Protein AF-A0A0U5G851-F1 (afdb_monomer_lite)

Radius of gyration: 27.47 Å; chains: 1; bounding box: 64×29×88 Å

Structure (mmCIF, N/CA/C/O backbone):
data_AF-A0A0U5G851-F1
#
_entry.id   AF-A0A0U5G851-F1
#
loop_
_atom_site.group_PDB
_atom_site.id
_atom_site.type_symbol
_atom_site.label_atom_id
_atom_site.label_alt_id
_atom_site.label_comp_id
_atom_site.label_asym_id
_atom_site.label_entity_id
_atom_site.label_seq_id
_atom_site.pdbx_PDB_ins_code
_atom_site.Cartn_x
_atom_site.Cartn_y
_atom_site.Cartn_z
_atom_site.occupancy
_atom_site.B_iso_or_equiv
_atom_site.auth_seq_id
_atom_site.auth_comp_id
_atom_site.auth_asym_id
_atom_site.auth_atom_id
_atom_site.pdbx_PDB_model_num
ATOM 1 N N . MET A 1 1 ? 1.911 12.040 13.669 1.00 47.66 1 MET A N 1
ATOM 2 C CA . MET A 1 1 ? 0.459 11.835 13.439 1.00 47.66 1 MET A CA 1
ATOM 3 C C . MET A 1 1 ? -0.061 10.420 13.753 1.00 47.66 1 MET A C 1
ATOM 5 O O . MET A 1 1 ? -1.268 10.236 13.743 1.00 47.66 1 MET A O 1
ATOM 9 N N . ALA A 1 2 ? 0.772 9.418 14.079 1.00 55.25 2 ALA A N 1
ATOM 10 C CA . ALA A 1 2 ? 0.286 8.051 14.345 1.00 55.25 2 ALA A CA 1
ATOM 11 C C . ALA A 1 2 ? -0.335 7.845 15.747 1.00 55.25 2 ALA A C 1
ATOM 13 O O . ALA A 1 2 ? -1.277 7.075 15.894 1.00 55.25 2 ALA A O 1
ATOM 14 N N . ILE A 1 3 ? 0.143 8.560 16.772 1.00 56.59 3 ILE A N 1
ATOM 15 C CA . ILE A 1 3 ? -0.309 8.369 18.165 1.00 56.59 3 ILE A CA 1
ATOM 16 C C . ILE A 1 3 ? -1.749 8.868 18.370 1.00 56.59 3 ILE A C 1
ATOM 18 O O . ILE A 1 3 ? -2.553 8.180 18.990 1.00 56.59 3 ILE A O 1
ATOM 22 N N . LEU A 1 4 ? -2.111 10.016 17.785 1.00 56.84 4 LEU A N 1
ATOM 23 C CA . LEU A 1 4 ? -3.489 10.528 17.817 1.00 56.84 4 LEU A CA 1
ATOM 24 C C . LEU A 1 4 ? -4.464 9.593 17.087 1.00 56.84 4 LEU A C 1
ATOM 26 O O . LEU A 1 4 ? -5.579 9.388 17.558 1.00 56.84 4 LEU A O 1
ATOM 30 N N . SER A 1 5 ? -4.018 8.970 15.990 1.00 65.94 5 SER A N 1
ATOM 31 C CA . SER A 1 5 ? -4.787 7.933 15.294 1.00 65.94 5 SER A CA 1
ATOM 32 C C . SER A 1 5 ? -5.010 6.718 16.200 1.00 65.94 5 SER A C 1
ATOM 34 O O . SER A 1 5 ? -6.148 6.300 16.383 1.00 65.94 5 SER A O 1
ATOM 36 N N . LEU A 1 6 ? -3.967 6.204 16.861 1.00 66.00 6 LEU A N 1
ATOM 37 C CA . LEU A 1 6 ? -4.069 5.055 17.775 1.00 66.00 6 LEU A CA 1
ATOM 38 C C . LEU A 1 6 ? -4.993 5.316 18.979 1.00 66.00 6 LEU A C 1
ATOM 40 O O . LEU A 1 6 ? -5.798 4.456 19.335 1.00 66.00 6 LEU A O 1
ATOM 44 N N . ILE A 1 7 ? -4.926 6.509 19.579 1.00 69.25 7 ILE A N 1
ATOM 45 C CA . ILE A 1 7 ? -5.831 6.918 20.668 1.00 69.25 7 ILE A CA 1
ATOM 46 C C . ILE A 1 7 ? -7.270 7.042 20.149 1.00 69.25 7 ILE A C 1
ATOM 48 O O . ILE A 1 7 ? -8.213 6.605 20.819 1.00 69.25 7 ILE A O 1
ATOM 52 N N . GLY A 1 8 ? -7.439 7.572 18.936 1.00 67.12 8 GLY A N 1
ATOM 53 C CA . GLY A 1 8 ? -8.713 7.591 18.224 1.00 67.12 8 GLY A CA 1
ATOM 54 C C . GLY A 1 8 ? -9.280 6.183 18.073 1.00 67.12 8 GLY A C 1
ATOM 55 O O . GLY A 1 8 ? -10.380 5.926 18.542 1.00 67.12 8 GLY A O 1
ATOM 56 N N . TRP A 1 9 ? -8.503 5.240 17.538 1.00 64.56 9 TRP A N 1
ATOM 57 C CA . TRP A 1 9 ? -8.897 3.840 17.344 1.00 64.56 9 TRP A CA 1
ATOM 58 C C . TRP A 1 9 ? -9.231 3.094 18.638 1.00 64.56 9 TRP A C 1
ATOM 60 O O . TRP A 1 9 ? -10.105 2.231 18.641 1.00 64.56 9 TRP A O 1
ATOM 70 N N . TYR A 1 10 ? -8.583 3.433 19.753 1.00 76.06 10 TYR A N 1
ATOM 71 C CA . TYR A 1 10 ? -8.892 2.834 21.052 1.00 76.06 10 TYR A CA 1
ATOM 72 C C . TYR A 1 10 ? -10.194 3.370 21.669 1.00 76.06 10 TYR A C 1
ATOM 74 O O . TYR A 1 10 ? -10.936 2.643 22.339 1.00 76.06 10 TYR A O 1
ATOM 82 N N . THR A 1 11 ? -10.484 4.654 21.465 1.00 77.75 11 THR A N 1
ATOM 83 C CA . THR A 1 11 ? -11.628 5.331 22.090 1.00 77.75 11 THR A CA 1
ATOM 84 C C . THR A 1 11 ? -12.892 5.271 21.232 1.00 77.75 11 THR A C 1
ATOM 86 O O . THR A 1 11 ? -13.987 5.114 21.779 1.00 77.75 11 THR A O 1
ATOM 89 N N . LEU A 1 12 ? -12.755 5.286 19.903 1.00 76.56 12 LEU A N 1
ATOM 90 C CA . LEU A 1 12 ? -13.845 5.220 18.920 1.00 76.56 12 LEU A CA 1
ATOM 91 C C . LEU A 1 12 ? -14.838 4.079 19.177 1.00 76.56 12 LEU A C 1
ATOM 93 O O . LEU A 1 12 ? -16.035 4.359 19.249 1.00 76.56 12 LEU A O 1
ATOM 97 N N . PRO A 1 13 ? -14.405 2.822 19.401 1.00 76.12 13 PRO A N 1
ATOM 98 C CA . PRO A 1 13 ? -15.332 1.719 19.633 1.00 76.12 13 PRO A CA 1
ATOM 99 C C . PRO A 1 13 ? -16.181 1.925 20.890 1.00 76.12 13 PRO A C 1
ATOM 101 O O . PRO A 1 13 ? -17.356 1.558 20.919 1.00 76.12 13 PRO A O 1
ATOM 104 N N . LYS A 1 14 ? -15.615 2.549 21.931 1.00 75.38 14 LYS A N 1
ATOM 105 C CA . LYS A 1 14 ? -16.328 2.826 23.185 1.00 75.38 14 LYS A CA 1
ATOM 106 C C . LYS A 1 14 ? -17.378 3.921 22.994 1.00 75.38 14 LYS A C 1
ATOM 108 O O . LYS A 1 14 ? -18.505 3.750 23.456 1.00 75.38 14 LYS A O 1
ATOM 113 N N . TYR A 1 15 ? -17.041 4.996 22.282 1.00 82.31 15 TYR A N 1
ATOM 114 C CA . TYR A 1 15 ? -17.988 6.070 21.961 1.00 82.31 15 TYR A CA 1
ATOM 115 C C . 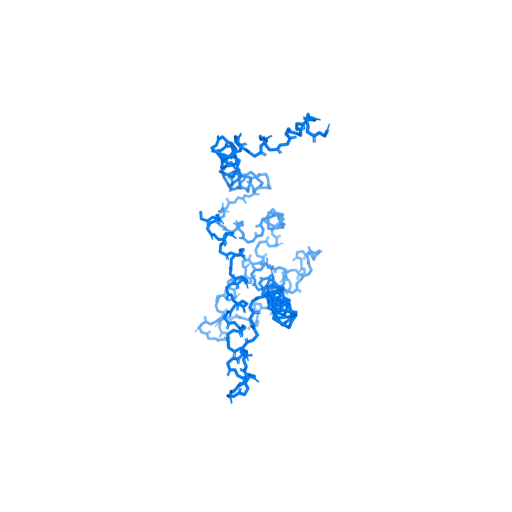TYR A 1 15 ? -19.097 5.599 21.016 1.00 82.31 15 TYR A C 1
ATOM 117 O O . TYR A 1 15 ? -20.271 5.826 21.303 1.00 82.31 15 TYR A O 1
ATOM 125 N N . ALA A 1 16 ? -18.745 4.871 19.952 1.00 79.81 16 ALA A N 1
ATOM 126 C CA . ALA A 1 16 ? -19.705 4.294 19.014 1.00 79.81 16 ALA A CA 1
ATOM 127 C C . ALA A 1 16 ? -20.683 3.349 19.723 1.00 79.81 16 ALA A C 1
ATOM 129 O O . ALA A 1 16 ? -21.892 3.447 19.530 1.00 79.81 16 ALA A O 1
ATOM 130 N N . THR A 1 17 ? -20.180 2.494 20.620 1.00 81.56 17 THR A N 1
ATOM 131 C CA . THR A 1 17 ? -21.033 1.606 21.421 1.00 81.56 17 THR A CA 1
ATOM 132 C C . THR A 1 17 ? -22.006 2.400 22.283 1.00 81.56 17 THR A C 1
ATOM 134 O O . THR A 1 17 ? -23.181 2.063 22.308 1.00 81.56 17 THR A O 1
ATOM 137 N N . ASN A 1 18 ? -21.558 3.463 22.957 1.00 80.69 18 ASN A N 1
ATOM 138 C CA . ASN A 1 18 ? -22.431 4.280 23.804 1.00 80.69 18 ASN A CA 1
ATOM 139 C C . ASN A 1 18 ? -23.513 5.016 22.993 1.00 80.69 18 ASN A C 1
ATOM 141 O O . ASN A 1 18 ? -24.657 5.086 23.439 1.00 80.69 18 ASN A O 1
ATOM 145 N N . LEU A 1 19 ? -23.178 5.513 21.798 1.00 83.56 19 LEU A N 1
ATOM 146 C CA . LEU A 1 19 ? -24.133 6.155 20.889 1.00 83.56 19 LEU A CA 1
ATOM 147 C C . LEU A 1 19 ? -25.186 5.152 20.403 1.00 83.56 19 LEU A C 1
ATOM 149 O O . LEU A 1 19 ? -26.384 5.411 20.504 1.00 83.56 19 LEU A O 1
ATOM 153 N N . VAL A 1 20 ? -24.753 3.974 19.948 1.00 82.12 20 VAL A N 1
ATOM 154 C CA . VAL A 1 20 ? -25.664 2.909 19.504 1.00 82.12 20 VAL A CA 1
ATOM 155 C C . VAL A 1 20 ? -26.537 2.418 20.658 1.00 82.12 20 VAL A C 1
ATOM 157 O O . VAL A 1 20 ? -27.726 2.204 20.462 1.00 82.12 20 VAL A O 1
ATOM 160 N N . LEU A 1 21 ? -25.992 2.300 21.871 1.00 81.94 21 LEU A N 1
ATOM 161 C CA . LEU A 1 21 ? -26.750 1.925 23.066 1.00 81.94 21 LEU A CA 1
ATOM 162 C C . LEU A 1 21 ? -27.832 2.965 23.404 1.00 81.94 21 LEU A C 1
ATOM 164 O O . LEU A 1 21 ? -28.954 2.599 23.748 1.00 81.94 21 LEU A O 1
ATOM 168 N N . TYR A 1 22 ? -27.503 4.257 23.282 1.00 82.25 22 TYR A N 1
ATOM 169 C CA . TYR A 1 22 ? -28.441 5.361 23.491 1.00 82.25 22 TYR A CA 1
ATOM 170 C C . TYR A 1 22 ? -29.610 5.300 22.499 1.00 82.25 22 TYR A C 1
ATOM 172 O O . TYR A 1 22 ? -30.768 5.367 22.913 1.00 82.25 22 TYR A O 1
ATOM 180 N N . VAL A 1 23 ? -29.317 5.097 21.210 1.00 82.50 23 VAL A N 1
ATOM 181 C CA . VAL A 1 23 ? -30.336 4.951 20.157 1.00 82.50 23 VAL A CA 1
ATOM 182 C C . VAL A 1 23 ? -31.148 3.667 20.345 1.00 82.50 23 VAL A C 1
ATOM 184 O O . VAL A 1 23 ? -32.374 3.698 20.286 1.00 82.50 23 VAL A O 1
ATOM 187 N N . TYR A 1 24 ? -30.485 2.548 20.641 1.00 83.31 24 TYR A N 1
ATOM 188 C CA . TYR A 1 24 ? -31.123 1.254 20.866 1.00 83.31 24 TYR A CA 1
ATOM 189 C C . TYR A 1 24 ? -32.146 1.325 22.001 1.00 83.31 24 TYR A C 1
ATOM 191 O O . TYR A 1 24 ? -33.291 0.921 21.812 1.00 83.31 24 TYR A O 1
ATOM 199 N N . TYR A 1 25 ? -31.787 1.896 23.153 1.00 80.88 25 TYR A N 1
ATOM 200 C CA . TYR A 1 25 ? -32.723 2.065 24.267 1.00 80.88 25 TYR A CA 1
ATOM 201 C C . TYR A 1 25 ? -33.778 3.144 24.024 1.00 80.88 25 TYR A C 1
ATOM 203 O O . TYR A 1 25 ? -34.873 3.031 24.564 1.00 80.88 25 TYR A O 1
ATOM 211 N N . GLY A 1 26 ? -33.482 4.161 23.212 1.00 79.31 26 GLY A N 1
ATOM 212 C CA . GLY A 1 26 ? -34.481 5.136 22.773 1.00 79.31 26 GLY A CA 1
ATOM 213 C C . GLY A 1 26 ? -35.577 4.521 21.898 1.00 79.31 26 GLY A C 1
ATOM 214 O O . GLY A 1 26 ? -36.716 4.968 21.960 1.00 79.31 26 GLY A O 1
ATOM 215 N N . LEU A 1 27 ? -35.248 3.484 21.121 1.00 79.81 27 LEU A N 1
ATOM 216 C CA . LEU A 1 27 ? -36.184 2.813 20.212 1.00 79.81 27 LEU A CA 1
ATOM 217 C C . LEU A 1 27 ? -36.867 1.579 20.821 1.00 79.81 27 LEU A C 1
ATOM 219 O O . LEU A 1 27 ? -38.003 1.276 20.470 1.00 79.81 27 LEU A O 1
ATOM 223 N N . THR A 1 28 ? -36.187 0.837 21.699 1.00 76.88 28 THR A N 1
ATOM 224 C CA . THR A 1 28 ? -36.690 -0.455 22.210 1.00 76.88 28 THR A CA 1
ATOM 225 C C . THR A 1 28 ? -37.442 -0.363 23.532 1.00 76.88 28 THR A C 1
ATOM 227 O O . THR A 1 28 ? -38.258 -1.239 23.820 1.00 76.88 28 THR A O 1
ATOM 230 N N . ILE A 1 29 ? -37.191 0.663 24.350 1.00 72.38 29 ILE A N 1
ATOM 231 C CA . ILE A 1 29 ? -37.850 0.813 25.651 1.00 72.38 29 ILE A CA 1
ATOM 232 C C . ILE A 1 29 ? -39.157 1.587 25.453 1.00 72.38 29 ILE A C 1
ATOM 234 O O . ILE A 1 29 ? -39.155 2.716 24.965 1.00 72.38 29 ILE A O 1
ATOM 238 N N . ARG A 1 30 ? -40.284 0.972 25.831 1.00 67.50 30 ARG A N 1
ATOM 239 C CA . ARG A 1 30 ? -41.602 1.623 25.823 1.00 67.50 30 ARG A CA 1
ATOM 240 C C . ARG A 1 30 ? -41.622 2.769 26.837 1.00 67.50 30 ARG A C 1
ATOM 242 O O . ARG A 1 30 ? -41.027 2.661 27.908 1.00 67.50 30 ARG A O 1
ATOM 249 N N . ALA A 1 31 ? -42.316 3.858 26.504 1.00 60.62 31 ALA A N 1
ATOM 250 C CA . ALA A 1 31 ? -42.460 5.021 27.377 1.00 60.62 31 ALA A CA 1
ATOM 251 C C . ALA A 1 31 ? -43.043 4.604 28.744 1.00 60.62 31 ALA A C 1
ATOM 253 O O . ALA A 1 31 ? -44.227 4.293 28.837 1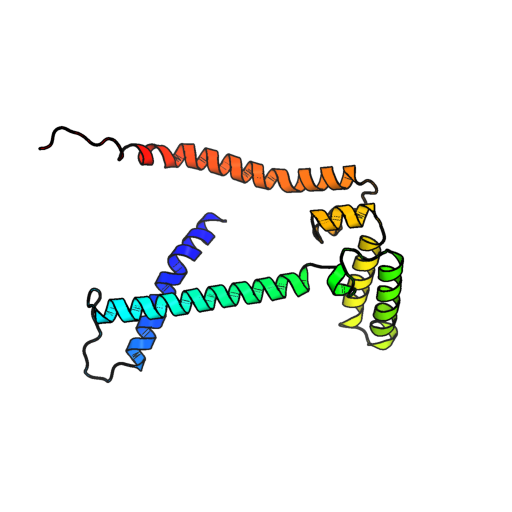.00 60.62 31 ALA A O 1
ATOM 254 N N . GLY A 1 32 ? -42.198 4.556 29.781 1.00 62.38 32 GLY A N 1
ATOM 255 C CA . GLY A 1 32 ? -42.581 4.197 31.154 1.00 62.38 32 GLY A CA 1
ATOM 256 C C . GLY A 1 32 ? -41.603 3.264 31.879 1.00 62.38 32 GLY A C 1
ATOM 257 O O . GLY A 1 32 ? -41.487 3.353 33.098 1.00 62.38 32 GLY A O 1
ATOM 258 N N . ASP A 1 33 ? -40.849 2.426 31.161 1.00 70.88 33 ASP A N 1
ATOM 259 C CA . ASP A 1 33 ? -39.880 1.518 31.791 1.00 70.88 33 ASP A CA 1
ATOM 260 C C . ASP A 1 33 ? -38.551 2.237 32.115 1.00 70.88 33 ASP A C 1
ATOM 262 O O . ASP A 1 33 ? -38.031 2.992 31.281 1.00 70.88 33 ASP A O 1
ATOM 266 N N . PRO A 1 34 ? -37.940 2.011 33.298 1.00 74.06 34 PRO A N 1
ATOM 267 C CA . PRO A 1 34 ? -36.677 2.646 33.651 1.00 74.06 34 PRO A CA 1
ATOM 268 C C . PRO A 1 34 ? -35.545 2.138 32.751 1.00 74.06 34 PRO A C 1
ATOM 270 O O . PRO A 1 34 ? -35.338 0.931 32.587 1.00 74.06 34 PRO A O 1
ATOM 273 N N . LYS A 1 35 ? -34.763 3.069 32.189 1.00 73.56 35 LYS A N 1
ATOM 274 C CA . LYS A 1 35 ? -33.570 2.727 31.403 1.00 73.56 35 LYS A CA 1
ATOM 275 C C . LYS A 1 35 ? -32.601 1.913 32.276 1.00 73.56 35 LYS A C 1
ATOM 277 O O . LYS A 1 35 ? -32.354 2.302 33.421 1.00 73.56 35 LYS A O 1
ATOM 282 N N . PRO A 1 36 ? -32.034 0.804 31.769 1.00 76.75 36 PRO A N 1
ATOM 283 C CA . PRO A 1 36 ? -31.119 -0.017 32.550 1.00 76.75 36 PRO A CA 1
ATOM 284 C C . PRO A 1 36 ? -29.881 0.804 32.923 1.00 76.75 36 PRO A C 1
ATOM 286 O O . PRO A 1 36 ? -29.186 1.335 32.055 1.00 76.75 36 PRO A O 1
ATOM 289 N N . GLN A 1 37 ? -29.625 0.925 34.227 1.00 77.00 37 GLN A N 1
ATOM 290 C CA . GLN A 1 37 ? -28.535 1.748 34.742 1.00 77.00 37 GLN A CA 1
ATOM 291 C C . GLN A 1 37 ? -27.169 1.067 34.535 1.00 77.00 37 GLN A C 1
ATOM 293 O O . GLN A 1 37 ? -27.090 -0.174 34.553 1.00 77.00 37 GLN A O 1
ATOM 298 N N . PRO A 1 38 ? -26.089 1.854 34.365 1.00 76.00 38 PRO A N 1
ATOM 299 C CA . PRO A 1 38 ? -24.726 1.336 34.323 1.00 76.00 38 PRO A CA 1
ATOM 300 C C . PRO A 1 38 ? -24.435 0.459 35.548 1.00 76.00 38 PRO A C 1
ATOM 302 O O . PRO A 1 38 ? -24.694 0.861 36.675 1.00 76.00 38 PRO A O 1
ATOM 305 N N . GLY A 1 39 ? -23.923 -0.755 35.326 1.00 75.12 39 GLY A N 1
ATOM 306 C CA . GLY A 1 39 ? -23.628 -1.722 36.393 1.00 75.12 39 GLY A CA 1
ATOM 307 C C . GLY A 1 39 ? -24.692 -2.805 36.598 1.00 75.12 39 GLY A C 1
ATOM 308 O O . GLY A 1 39 ? -24.390 -3.842 37.184 1.00 75.12 39 GLY A O 1
ATOM 309 N N . THR A 1 40 ? -25.901 -2.648 36.048 1.00 84.81 40 THR A N 1
ATOM 310 C CA . THR A 1 40 ? -26.907 -3.723 36.078 1.00 84.81 40 THR A CA 1
ATOM 311 C C . THR A 1 40 ? -26.514 -4.898 35.158 1.00 84.81 40 THR A C 1
ATOM 313 O O . THR A 1 40 ? -25.929 -4.683 34.088 1.00 84.81 40 THR A O 1
ATOM 316 N N . PRO A 1 41 ? -26.873 -6.158 35.493 1.00 83.88 41 PRO A N 1
ATOM 317 C CA . PRO A 1 41 ? -26.555 -7.323 34.656 1.00 83.88 41 PRO A CA 1
ATOM 318 C C . PRO A 1 41 ? -27.114 -7.222 33.227 1.00 83.88 41 PRO A C 1
ATOM 320 O O . PRO A 1 41 ? -26.496 -7.708 32.277 1.00 83.88 41 PRO A O 1
ATOM 323 N N . ARG A 1 42 ? -28.272 -6.560 33.071 1.00 80.44 42 ARG A N 1
ATOM 324 C CA . ARG A 1 42 ? -28.930 -6.308 31.780 1.00 80.44 42 ARG A CA 1
ATOM 325 C C . ARG A 1 42 ? -28.124 -5.329 30.921 1.00 80.44 42 ARG A C 1
ATOM 327 O O . ARG A 1 42 ? -27.770 -5.678 29.798 1.00 80.44 42 ARG A O 1
ATOM 334 N N . TYR A 1 43 ? -27.725 -4.184 31.484 1.00 83.50 43 TYR A N 1
ATOM 335 C CA . TYR A 1 43 ? -26.885 -3.194 30.799 1.00 83.50 43 TYR A CA 1
ATOM 336 C C . TYR A 1 43 ? -25.563 -3.797 30.303 1.00 83.50 43 TYR A C 1
ATOM 338 O O . TYR A 1 43 ? -25.163 -3.581 29.158 1.00 83.50 43 TYR A O 1
ATOM 346 N N . ASN A 1 44 ? -24.900 -4.604 31.138 1.00 82.88 44 ASN A N 1
ATOM 347 C CA . ASN A 1 44 ? -23.618 -5.222 30.790 1.00 82.88 44 ASN A CA 1
ATOM 348 C C . ASN A 1 44 ? -23.745 -6.233 29.638 1.00 82.88 44 ASN A C 1
ATOM 350 O O . ASN A 1 44 ? -22.863 -6.305 28.779 1.00 82.88 44 ASN A O 1
ATOM 354 N N . ARG A 1 45 ? -24.848 -6.993 29.591 1.00 84.69 45 ARG A N 1
ATOM 355 C CA . ARG A 1 45 ? -25.126 -7.957 28.517 1.00 84.69 45 ARG A CA 1
ATOM 356 C C . ARG A 1 45 ? -25.389 -7.255 27.187 1.00 84.69 45 ARG A C 1
ATOM 358 O O . ARG A 1 45 ? -24.796 -7.641 26.179 1.00 84.69 45 ARG A O 1
ATOM 365 N N . ASP A 1 46 ? -26.223 -6.222 27.200 1.00 85.50 46 ASP A N 1
ATOM 366 C CA . ASP A 1 46 ? -26.595 -5.464 26.003 1.00 85.50 46 ASP A CA 1
ATOM 367 C C . ASP A 1 46 ? -25.388 -4.701 25.447 1.00 85.50 46 ASP A C 1
ATOM 369 O O . ASP A 1 46 ? -25.073 -4.805 24.260 1.00 85.50 46 ASP A O 1
ATOM 373 N N . ARG A 1 47 ? -24.605 -4.058 26.324 1.00 83.38 47 ARG A N 1
ATOM 374 C CA . ARG A 1 47 ? -23.351 -3.396 25.946 1.00 83.38 47 ARG A CA 1
ATOM 375 C C . ARG A 1 47 ? -22.337 -4.367 25.345 1.00 83.38 47 ARG A C 1
ATOM 377 O O . ARG A 1 47 ? -21.710 -4.028 24.348 1.00 83.38 47 ARG A O 1
ATOM 384 N N . ARG A 1 48 ? -22.175 -5.573 25.908 1.00 85.00 48 ARG A N 1
ATOM 385 C CA . ARG A 1 48 ? -21.251 -6.586 25.364 1.00 85.00 48 ARG A CA 1
ATOM 386 C C . ARG A 1 48 ? -21.693 -7.068 23.983 1.00 85.00 48 ARG A C 1
ATOM 388 O O . ARG A 1 48 ? -20.852 -7.180 23.101 1.00 85.00 48 ARG A O 1
ATOM 395 N N . ARG A 1 49 ? -22.988 -7.330 23.785 1.00 87.75 49 ARG A N 1
ATOM 396 C CA . ARG A 1 49 ? -23.534 -7.763 22.486 1.00 87.75 49 ARG A CA 1
ATOM 397 C C . ARG A 1 49 ? -23.349 -6.695 21.414 1.00 87.75 49 ARG A C 1
ATOM 399 O O . ARG A 1 49 ? -22.845 -7.009 20.342 1.00 87.75 49 ARG A O 1
ATOM 406 N N . ILE A 1 50 ? -23.692 -5.446 21.727 1.00 87.00 50 ILE A N 1
ATOM 407 C CA . ILE A 1 50 ? -23.556 -4.315 20.800 1.00 87.00 50 ILE A CA 1
ATOM 408 C C . ILE A 1 50 ? -22.081 -4.051 20.488 1.00 87.00 50 ILE A C 1
ATOM 410 O O . ILE A 1 50 ? -21.724 -3.915 19.323 1.00 87.00 50 ILE A O 1
ATOM 414 N N . PHE A 1 51 ? -21.210 -4.057 21.500 1.00 84.19 51 PHE A N 1
ATOM 415 C CA . PHE A 1 51 ? -19.771 -3.894 21.298 1.00 84.19 51 PHE A CA 1
ATOM 416 C C . PHE A 1 51 ? -19.200 -4.975 20.372 1.00 84.19 51 PHE A C 1
ATOM 418 O O . PHE A 1 51 ? -18.506 -4.653 19.412 1.00 84.19 51 PHE A O 1
ATOM 425 N N . VAL A 1 52 ? -19.523 -6.249 20.628 1.00 88.06 52 VAL A N 1
ATOM 426 C CA . VAL A 1 52 ? -19.083 -7.363 19.775 1.00 88.06 52 VAL A CA 1
ATOM 427 C C . VAL A 1 52 ? -19.621 -7.193 18.356 1.00 88.06 52 VAL A C 1
ATOM 429 O O . VAL A 1 52 ? -18.841 -7.281 17.420 1.00 88.06 52 VAL A O 1
ATOM 432 N N . ALA A 1 53 ? -20.904 -6.870 18.179 1.00 89.75 53 ALA A N 1
ATOM 433 C CA . ALA A 1 53 ? -21.488 -6.673 16.854 1.00 89.75 53 ALA A CA 1
ATOM 434 C C . ALA A 1 53 ? -20.803 -5.541 16.066 1.00 89.75 53 ALA A C 1
ATOM 436 O O . ALA A 1 53 ? -20.493 -5.720 14.887 1.00 89.75 53 ALA A O 1
ATOM 437 N N . ILE A 1 54 ? -20.517 -4.405 16.714 1.00 87.94 54 ILE A N 1
ATOM 438 C CA . ILE A 1 54 ? -19.809 -3.272 16.099 1.00 87.94 54 ILE A CA 1
ATOM 439 C C . ILE A 1 54 ? -18.396 -3.685 15.696 1.00 87.94 54 ILE A C 1
ATOM 441 O O . ILE A 1 54 ? -18.008 -3.475 14.551 1.00 87.94 54 ILE A O 1
ATOM 445 N N . VAL A 1 55 ? -17.635 -4.294 16.610 1.00 86.88 55 VAL A N 1
ATOM 446 C CA . VAL A 1 55 ? -16.254 -4.711 16.337 1.00 86.88 55 VAL A CA 1
ATOM 447 C C . VAL A 1 55 ? -16.214 -5.759 15.231 1.00 86.88 55 VAL A C 1
ATOM 449 O O . VAL A 1 55 ? -15.420 -5.629 14.307 1.00 86.88 55 VAL A O 1
ATOM 452 N N . THR A 1 56 ? -17.089 -6.763 15.269 1.00 91.38 56 THR A N 1
ATOM 453 C CA . THR A 1 56 ? -17.170 -7.786 14.222 1.00 91.38 56 THR A CA 1
ATOM 454 C C . THR A 1 56 ? -17.517 -7.168 12.871 1.00 91.38 56 THR A C 1
ATOM 456 O O . THR A 1 56 ? -16.836 -7.452 11.892 1.00 91.38 56 THR A O 1
ATOM 459 N N . THR A 1 57 ? -18.511 -6.279 12.810 1.00 91.19 57 THR A N 1
ATOM 460 C CA . THR A 1 57 ? -18.883 -5.583 11.565 1.00 91.19 57 THR A CA 1
ATOM 461 C C . THR A 1 57 ? -17.738 -4.719 11.046 1.00 91.19 57 THR A C 1
ATOM 463 O O . THR A 1 57 ? -17.439 -4.741 9.859 1.00 91.19 57 THR A O 1
ATOM 466 N N . TYR A 1 58 ? -17.050 -4.001 11.932 1.00 87.19 58 TYR A N 1
ATOM 467 C CA . TYR A 1 58 ? -15.902 -3.169 11.589 1.00 87.19 58 TYR A CA 1
ATOM 468 C C . TYR A 1 58 ? -14.719 -3.991 11.052 1.00 87.19 58 TYR A C 1
ATOM 470 O O . TYR A 1 58 ? -14.093 -3.606 10.063 1.00 87.19 58 TYR A O 1
ATOM 478 N N . LEU A 1 59 ? -14.423 -5.138 11.669 1.00 90.06 59 LEU A N 1
ATOM 479 C CA . LEU A 1 59 ? -13.382 -6.052 11.198 1.00 90.06 59 LEU A CA 1
ATOM 480 C C . LEU A 1 59 ? -13.750 -6.674 9.850 1.00 90.06 59 LEU A C 1
ATOM 482 O O . LEU A 1 59 ? -12.891 -6.768 8.981 1.00 90.06 59 LEU A O 1
ATOM 486 N N . LEU A 1 60 ? -15.016 -7.050 9.654 1.00 92.19 60 LEU A N 1
ATOM 487 C CA . LEU A 1 60 ? -15.508 -7.532 8.362 1.00 92.19 60 LEU A CA 1
ATOM 488 C C . LEU A 1 60 ? -15.421 -6.449 7.286 1.00 92.19 60 LEU A C 1
ATOM 490 O O . LEU A 1 60 ? -14.985 -6.736 6.175 1.00 92.19 60 LEU A O 1
ATOM 494 N N . TYR A 1 61 ? -15.779 -5.209 7.620 1.00 87.69 61 TYR A N 1
ATOM 495 C CA . TYR A 1 61 ? -15.630 -4.068 6.725 1.00 87.69 61 TYR A CA 1
ATOM 496 C C . TYR A 1 61 ? -14.161 -3.850 6.346 1.00 87.69 61 TYR A C 1
ATOM 498 O O . TYR A 1 61 ? -13.864 -3.770 5.162 1.00 87.69 61 TYR A O 1
ATOM 506 N N . ASN A 1 62 ? -13.234 -3.858 7.311 1.00 85.12 62 ASN A N 1
ATOM 507 C CA . ASN A 1 62 ? -11.799 -3.741 7.017 1.00 85.12 62 ASN A CA 1
ATOM 508 C C . ASN A 1 62 ? -11.292 -4.894 6.164 1.00 85.12 62 ASN A C 1
ATOM 510 O O . ASN A 1 62 ? -10.508 -4.681 5.248 1.00 85.12 62 ASN A O 1
ATOM 514 N N . LEU A 1 63 ? -11.724 -6.119 6.459 1.00 85.50 63 LEU A N 1
ATOM 515 C CA . LEU A 1 63 ? -11.341 -7.286 5.678 1.00 85.50 63 LEU A CA 1
ATOM 516 C C . LEU A 1 63 ? -11.806 -7.141 4.227 1.00 85.50 63 LEU A C 1
ATOM 518 O O . LEU A 1 63 ? -11.032 -7.390 3.308 1.00 85.50 63 LEU A O 1
ATOM 522 N N . PHE A 1 64 ? -13.048 -6.704 4.027 1.00 88.94 64 PHE A N 1
ATOM 523 C CA . PHE A 1 64 ? -13.606 -6.473 2.702 1.00 88.94 64 PHE A CA 1
ATOM 524 C C . PHE A 1 64 ? -12.921 -5.306 1.980 1.00 88.94 64 PHE A C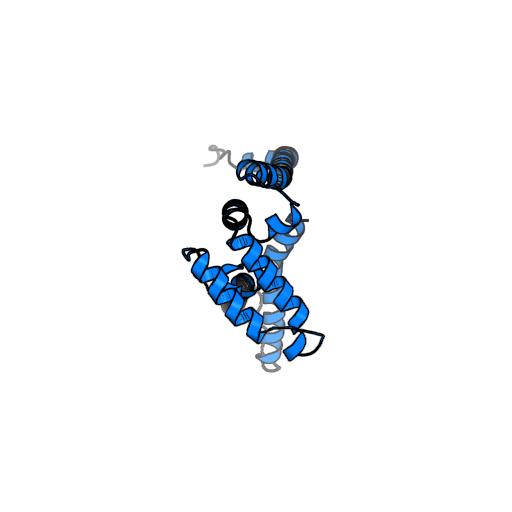 1
ATOM 526 O O . PHE A 1 64 ? -12.559 -5.438 0.815 1.00 88.94 64 PHE A O 1
ATOM 533 N N . GLU A 1 65 ? -12.692 -4.190 2.670 1.00 79.75 65 GLU A N 1
ATOM 534 C CA . GLU A 1 65 ? -12.008 -3.008 2.141 1.00 79.75 65 GLU A CA 1
ATOM 535 C C . GLU A 1 65 ? -10.575 -3.340 1.719 1.00 79.75 65 GLU A C 1
ATOM 537 O O . GLU A 1 65 ? -10.173 -3.033 0.600 1.00 79.75 65 GLU A O 1
ATOM 542 N N . VAL A 1 66 ? -9.816 -4.028 2.575 1.00 76.81 66 VAL A N 1
ATOM 543 C CA . VAL A 1 66 ? -8.450 -4.465 2.269 1.00 76.81 66 VAL A CA 1
ATOM 544 C C . VAL A 1 66 ? -8.451 -5.461 1.117 1.00 76.81 66 VAL A C 1
ATOM 546 O O . VAL A 1 66 ? -7.617 -5.342 0.225 1.00 76.81 66 VAL A O 1
ATOM 549 N N . TYR A 1 67 ? -9.392 -6.407 1.087 1.00 79.31 67 TYR A N 1
ATOM 550 C CA . TYR A 1 67 ? -9.517 -7.349 -0.022 1.00 79.31 67 TYR A CA 1
ATOM 551 C C . TYR A 1 67 ? -9.760 -6.627 -1.353 1.00 79.31 67 TYR A C 1
ATOM 553 O O . TYR A 1 67 ? -9.044 -6.873 -2.320 1.00 79.31 67 TYR A O 1
ATOM 561 N N . GLN A 1 68 ? -10.711 -5.690 -1.390 1.00 71.75 68 GLN A N 1
ATOM 562 C CA . GLN A 1 68 ? -10.986 -4.887 -2.582 1.00 71.75 68 GLN A CA 1
ATOM 563 C C . GLN A 1 68 ? -9.776 -4.040 -2.977 1.00 71.75 68 GLN A C 1
ATOM 565 O O . GLN A 1 68 ? -9.376 -4.058 -4.134 1.00 71.75 68 GLN A O 1
ATOM 570 N N . LYS A 1 69 ? -9.133 -3.369 -2.016 1.00 67.31 69 LYS A N 1
ATOM 571 C CA . LYS A 1 69 ? -7.947 -2.538 -2.249 1.00 67.31 69 LYS A CA 1
ATOM 572 C C . LYS A 1 69 ? -6.762 -3.330 -2.803 1.00 67.31 69 LYS A C 1
ATOM 574 O O . LYS A 1 69 ? -6.076 -2.863 -3.706 1.00 67.31 69 LYS A O 1
ATOM 579 N N . ILE A 1 70 ? -6.523 -4.537 -2.288 1.00 65.75 70 ILE A N 1
ATOM 580 C CA . ILE A 1 70 ? -5.487 -5.437 -2.810 1.00 65.75 70 ILE A CA 1
ATOM 581 C C . ILE A 1 70 ? -5.794 -5.818 -4.265 1.00 65.75 70 ILE A C 1
ATOM 583 O O . ILE A 1 70 ? -4.866 -5.902 -5.069 1.00 65.75 70 ILE A O 1
ATOM 587 N N . GLN A 1 71 ? -7.069 -6.010 -4.617 1.00 61.44 71 GLN A N 1
ATOM 588 C CA . GLN A 1 71 ? -7.464 -6.324 -5.991 1.00 61.44 71 GLN A CA 1
ATOM 589 C C . GLN A 1 71 ? -7.393 -5.128 -6.947 1.00 61.44 71 GLN A C 1
ATOM 591 O O . GLN A 1 71 ? -7.044 -5.299 -8.113 1.00 61.44 71 GLN A O 1
ATOM 596 N N . THR A 1 72 ? -7.710 -3.920 -6.481 1.00 55.94 72 THR A N 1
ATOM 597 C CA . THR A 1 72 ? -7.815 -2.733 -7.342 1.00 55.94 72 THR A CA 1
ATOM 598 C C . THR A 1 72 ? -6.521 -1.932 -7.459 1.00 55.94 72 THR A C 1
ATOM 600 O O . THR A 1 72 ? -6.220 -1.436 -8.541 1.00 55.94 72 THR A O 1
ATOM 603 N N . GLU A 1 73 ? -5.734 -1.802 -6.389 1.00 54.06 73 GLU A N 1
ATOM 604 C CA . GLU A 1 73 ? -4.529 -0.955 -6.371 1.00 54.06 73 GLU A CA 1
ATOM 605 C C . GLU A 1 73 ? -3.220 -1.745 -6.550 1.00 54.06 73 GLU A C 1
ATOM 607 O O . GLU A 1 73 ? -2.171 -1.162 -6.840 1.00 54.06 73 GLU A O 1
ATOM 612 N N . GLY A 1 74 ? -3.248 -3.063 -6.342 1.00 56.28 74 GLY A N 1
ATOM 613 C CA . GLY A 1 74 ? -2.043 -3.807 -5.982 1.00 56.28 74 GLY A CA 1
ATOM 614 C C . GLY A 1 74 ? -1.246 -4.426 -7.122 1.00 56.28 74 GLY A C 1
ATOM 615 O O . GLY A 1 74 ? -0.024 -4.497 -7.007 1.00 56.28 74 GLY A O 1
ATOM 616 N N . ASP A 1 75 ? -1.889 -4.891 -8.195 1.00 77.94 75 ASP A N 1
ATOM 617 C CA . ASP A 1 75 ? -1.294 -5.995 -8.953 1.00 77.94 75 ASP A CA 1
ATOM 618 C C . ASP A 1 75 ? -1.401 -5.836 -10.475 1.00 77.94 75 ASP A C 1
ATOM 620 O O . ASP A 1 75 ? -2.415 -6.139 -11.105 1.00 77.94 75 ASP A O 1
ATOM 624 N N . PHE A 1 76 ? -0.292 -5.453 -11.107 1.00 89.31 76 PHE A N 1
ATOM 625 C CA . PHE A 1 76 ? -0.097 -5.515 -12.555 1.00 89.31 76 PHE A CA 1
ATOM 626 C C . PHE A 1 76 ? -0.372 -6.917 -13.111 1.00 89.31 76 PHE A C 1
ATOM 628 O O . PHE A 1 76 ? -0.816 -7.059 -14.252 1.00 89.31 76 PHE A O 1
ATOM 635 N N . TYR A 1 77 ? -0.161 -7.953 -12.294 1.00 88.44 77 TYR A N 1
ATOM 636 C CA . TYR A 1 77 ? -0.519 -9.326 -12.627 1.00 88.44 77 TYR A CA 1
ATOM 637 C C . TYR A 1 77 ? -2.038 -9.508 -12.753 1.00 88.44 77 TYR A C 1
ATOM 639 O O . TYR A 1 77 ? -2.501 -10.080 -13.739 1.00 88.44 77 TYR A O 1
ATOM 647 N N . GLN A 1 78 ? -2.824 -8.961 -11.822 1.00 87.19 78 GLN A N 1
ATOM 648 C CA . GLN A 1 78 ? -4.289 -9.008 -11.884 1.00 87.19 78 GLN A CA 1
ATOM 649 C C . GLN A 1 78 ? -4.831 -8.128 -13.012 1.00 87.19 78 GLN A C 1
ATOM 651 O O . GLN A 1 78 ? -5.702 -8.573 -13.756 1.00 87.19 78 GLN A O 1
ATOM 656 N N . ALA A 1 79 ? -4.248 -6.943 -13.216 1.00 86.62 79 ALA A N 1
ATOM 657 C CA . ALA A 1 79 ? -4.613 -6.041 -14.307 1.00 86.62 79 ALA A CA 1
ATOM 658 C C . ALA A 1 79 ? -4.473 -6.694 -15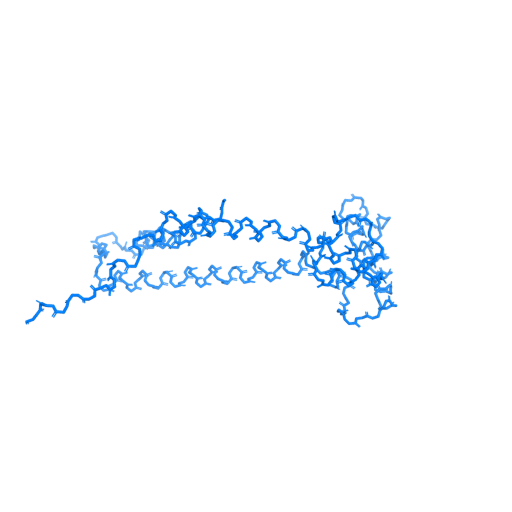.691 1.00 86.62 79 ALA A C 1
ATOM 660 O O . ALA A 1 79 ? -5.317 -6.510 -16.564 1.00 86.62 79 ALA A O 1
ATOM 661 N N . LEU A 1 80 ? -3.419 -7.492 -15.889 1.00 88.44 80 LEU A N 1
ATOM 662 C CA . LEU A 1 80 ? -3.200 -8.253 -17.121 1.00 88.44 80 LEU A CA 1
ATOM 663 C C . LEU A 1 80 ? -3.875 -9.638 -17.117 1.00 88.44 80 LEU A C 1
ATOM 665 O O . LEU A 1 80 ? -3.851 -10.330 -18.140 1.00 88.44 80 LEU A O 1
ATOM 669 N N . GLY A 1 81 ? -4.462 -10.062 -15.994 1.00 86.88 81 GLY A N 1
ATOM 670 C CA . GLY A 1 81 ? -5.068 -11.385 -15.824 1.00 86.88 81 GLY A CA 1
ATOM 671 C C . GLY A 1 81 ? -4.062 -12.532 -15.976 1.00 86.88 81 GLY A C 1
ATOM 672 O O . GLY A 1 81 ? -4.358 -13.543 -16.619 1.00 86.88 81 GLY A O 1
ATOM 673 N N . VAL A 1 82 ? -2.848 -12.356 -15.452 1.00 88.25 82 VAL A N 1
ATOM 674 C CA . VAL A 1 82 ? -1.734 -13.312 -15.538 1.00 88.25 82 VAL A CA 1
ATOM 675 C C . VAL A 1 82 ? -1.279 -13.757 -14.154 1.00 88.25 82 VAL A C 1
ATOM 677 O O . VAL A 1 82 ? -1.354 -13.013 -13.185 1.00 88.25 82 VAL A O 1
ATOM 680 N N . SER A 1 83 ? -0.757 -14.980 -14.065 1.00 84.31 83 SER A N 1
ATOM 681 C CA . SER A 1 83 ? -0.126 -15.468 -12.836 1.00 84.31 83 SER A CA 1
ATOM 682 C C . SER A 1 83 ? 1.225 -14.771 -12.597 1.00 84.31 83 SER A C 1
ATOM 684 O O . SER A 1 83 ? 1.940 -14.521 -13.576 1.00 84.31 83 SER A O 1
ATOM 686 N N . PRO A 1 84 ? 1.649 -14.556 -11.336 1.00 82.50 84 PRO A N 1
ATOM 687 C CA . PRO A 1 84 ? 2.998 -14.098 -10.992 1.00 82.50 84 PRO A CA 1
ATOM 688 C C . PRO A 1 84 ? 4.129 -14.976 -11.541 1.00 82.50 84 PRO A C 1
ATOM 690 O O . PRO A 1 84 ? 5.256 -14.505 -11.676 1.00 82.50 84 PRO A O 1
ATOM 693 N N . LEU A 1 85 ? 3.832 -16.232 -11.895 1.00 82.75 85 LEU A N 1
ATOM 694 C CA . LEU A 1 85 ? 4.770 -17.194 -12.487 1.00 82.75 85 LEU A CA 1
ATOM 695 C C . LEU A 1 85 ? 4.745 -17.211 -14.023 1.00 82.75 85 LEU A C 1
ATOM 697 O O . LEU A 1 85 ? 5.417 -18.027 -14.640 1.00 82.75 85 LEU A O 1
ATOM 701 N N . SER A 1 86 ? 3.959 -16.339 -14.657 1.00 84.94 86 SER A N 1
ATOM 702 C CA . SER A 1 86 ? 3.808 -16.344 -16.114 1.00 84.94 86 SER A CA 1
ATOM 703 C C . SER A 1 86 ? 5.078 -15.873 -16.824 1.00 84.94 86 SER A C 1
ATOM 705 O O . SER A 1 86 ? 5.747 -14.928 -16.382 1.00 84.94 86 SER A O 1
ATOM 707 N N . ASP A 1 87 ? 5.349 -16.486 -17.975 1.00 90.38 87 ASP A N 1
ATOM 708 C CA . ASP A 1 87 ? 6.418 -16.080 -18.883 1.00 90.38 87 ASP A CA 1
ATOM 709 C C . ASP A 1 87 ? 6.128 -14.732 -19.553 1.00 90.38 87 ASP A C 1
ATOM 711 O O . ASP A 1 87 ? 4.979 -14.347 -19.792 1.00 90.38 87 ASP A O 1
ATOM 715 N N . GLU A 1 88 ? 7.193 -14.048 -19.971 1.00 90.94 88 GLU A N 1
ATOM 716 C CA . GLU A 1 88 ? 7.134 -12.776 -20.703 1.00 90.94 88 GLU A CA 1
ATOM 717 C C . GLU A 1 88 ? 6.239 -12.856 -21.956 1.00 90.94 88 GLU A C 1
ATOM 719 O O . GLU A 1 88 ? 5.473 -11.940 -22.264 1.00 90.94 88 GLU A O 1
ATOM 724 N N . ARG A 1 89 ? 6.276 -13.992 -22.667 1.00 91.94 89 ARG A N 1
ATOM 725 C CA . ARG A 1 89 ? 5.435 -14.232 -23.852 1.00 91.94 89 ARG A CA 1
ATOM 726 C C . ARG A 1 89 ? 3.946 -14.236 -23.507 1.00 91.94 89 ARG A C 1
ATOM 728 O O . ARG A 1 89 ? 3.142 -13.679 -24.260 1.00 91.94 89 ARG A O 1
ATOM 735 N N . ALA A 1 90 ? 3.576 -14.840 -22.378 1.00 90.38 90 ALA A N 1
ATOM 736 C CA . ALA A 1 90 ? 2.193 -14.889 -21.915 1.00 90.38 90 ALA A CA 1
ATOM 737 C C . ALA A 1 90 ? 1.700 -13.488 -21.525 1.00 90.38 90 ALA A C 1
ATOM 739 O O . ALA A 1 90 ? 0.610 -13.090 -21.938 1.00 90.38 90 ALA A O 1
ATOM 740 N N . ILE A 1 91 ? 2.544 -12.712 -20.836 1.00 92.38 91 ILE A N 1
ATOM 741 C CA . ILE A 1 91 ? 2.282 -11.314 -20.459 1.00 92.38 91 ILE A CA 1
ATOM 742 C C . ILE A 1 91 ? 2.028 -10.456 -21.708 1.00 92.38 91 ILE A C 1
ATOM 744 O O . ILE A 1 91 ? 0.972 -9.834 -21.824 1.00 92.38 91 ILE A O 1
ATOM 748 N N . LYS A 1 92 ? 2.930 -10.491 -22.701 1.00 92.75 92 LYS A N 1
ATOM 749 C CA . LYS A 1 92 ? 2.766 -9.746 -23.966 1.00 92.75 92 LYS A CA 1
ATOM 750 C C . LYS A 1 92 ? 1.507 -10.155 -24.729 1.00 92.75 92 LYS A C 1
ATOM 752 O O . LYS A 1 92 ? 0.823 -9.309 -25.299 1.00 92.75 92 LYS A O 1
ATOM 757 N N . THR A 1 93 ? 1.186 -11.448 -24.746 1.00 93.56 93 THR A N 1
ATOM 758 C CA . THR A 1 93 ? -0.006 -11.961 -25.440 1.00 93.56 93 THR A CA 1
ATOM 759 C C . THR A 1 93 ? -1.292 -11.467 -24.784 1.00 93.56 93 THR A C 1
ATOM 761 O O . THR A 1 93 ? -2.215 -11.041 -25.480 1.00 93.56 93 THR A O 1
ATOM 764 N N . ARG A 1 94 ? -1.357 -11.493 -23.449 1.00 93.06 94 ARG A N 1
ATOM 765 C CA . ARG A 1 94 ? -2.509 -10.992 -22.690 1.00 93.06 94 ARG A CA 1
ATOM 766 C C . ARG A 1 94 ? -2.671 -9.487 -22.843 1.00 93.06 94 ARG A C 1
ATOM 768 O O . ARG A 1 94 ? -3.770 -9.046 -23.167 1.00 93.06 94 ARG A O 1
ATOM 775 N N . PHE A 1 95 ? -1.574 -8.735 -22.753 1.00 93.75 95 PHE A N 1
ATOM 776 C CA . PHE A 1 95 ? -1.574 -7.302 -23.030 1.00 93.75 95 PHE A CA 1
ATOM 777 C C . PHE A 1 95 ? -2.129 -6.991 -24.422 1.00 93.75 95 PHE A C 1
ATOM 779 O O . PHE A 1 95 ? -3.039 -6.185 -24.526 1.00 93.75 95 PHE A O 1
ATOM 786 N N . ARG A 1 96 ? -1.680 -7.672 -25.488 1.00 91.94 96 ARG A N 1
ATOM 787 C CA . ARG A 1 96 ? -2.203 -7.444 -26.853 1.00 91.94 96 ARG A CA 1
ATOM 788 C C . ARG A 1 96 ? -3.718 -7.639 -26.954 1.00 91.94 96 ARG A C 1
ATOM 790 O O . ARG A 1 96 ? -4.383 -6.873 -27.645 1.00 91.94 96 ARG A O 1
ATOM 797 N N . ARG A 1 97 ? -4.268 -8.650 -26.269 1.00 91.44 97 ARG A N 1
ATOM 798 C CA . ARG A 1 97 ? -5.719 -8.903 -26.241 1.00 91.44 97 ARG A CA 1
ATOM 799 C C . ARG A 1 97 ? -6.472 -7.780 -25.527 1.00 91.44 97 ARG A C 1
ATOM 801 O O . ARG A 1 97 ? -7.454 -7.290 -26.071 1.00 91.44 97 ARG A O 1
ATOM 808 N N . LEU A 1 98 ? -5.993 -7.357 -24.357 1.00 89.62 98 LEU A N 1
ATOM 809 C CA . LEU A 1 98 ? -6.602 -6.274 -23.577 1.00 89.62 98 LEU A CA 1
ATOM 810 C C . LEU A 1 98 ? -6.451 -4.913 -24.272 1.00 89.62 98 LEU A C 1
ATOM 812 O O . LEU A 1 98 ? -7.411 -4.159 -24.369 1.00 89.62 98 LEU A O 1
ATOM 816 N N . ALA A 1 99 ? -5.285 -4.634 -24.850 1.00 88.69 99 ALA A N 1
ATOM 817 C CA . ALA A 1 99 ? -4.997 -3.434 -25.630 1.00 88.69 99 ALA A CA 1
ATOM 818 C C . ALA A 1 99 ? -5.938 -3.283 -26.834 1.00 88.69 99 ALA A C 1
ATOM 820 O O . ALA A 1 99 ? -6.384 -2.180 -27.128 1.00 88.69 99 ALA A O 1
ATOM 821 N N . ALA A 1 100 ? -6.276 -4.383 -27.517 1.00 87.19 100 ALA A N 1
ATOM 822 C CA . ALA A 1 100 ? -7.210 -4.363 -28.643 1.00 87.19 100 ALA A CA 1
ATOM 823 C C . ALA A 1 100 ? -8.671 -4.100 -28.230 1.00 87.19 100 ALA A C 1
ATOM 825 O O . ALA A 1 100 ? -9.458 -3.632 -29.062 1.00 87.19 100 ALA A O 1
ATOM 826 N N . GLN A 1 101 ? -9.025 -4.426 -26.980 1.00 85.19 101 GLN A N 1
ATOM 827 C CA . GLN A 1 101 ? -10.341 -4.184 -26.382 1.00 85.19 101 GLN A CA 1
ATOM 828 C C . GLN A 1 101 ? -10.448 -2.754 -25.850 1.00 85.19 101 GLN A C 1
ATOM 830 O O . GLN A 1 101 ? -11.433 -2.083 -26.127 1.00 85.19 101 GLN A O 1
ATOM 835 N N . HIS A 1 102 ? -9.411 -2.274 -25.161 1.00 84.25 102 HIS A N 1
ATOM 836 C CA . HIS A 1 102 ? -9.372 -0.966 -24.504 1.00 84.25 102 HIS A CA 1
ATOM 837 C C . HIS A 1 102 ? -8.690 0.131 -25.335 1.00 84.25 102 HIS A C 1
ATOM 839 O O . HIS A 1 102 ? -8.273 1.151 -24.792 1.00 84.25 102 HIS A O 1
ATOM 845 N N . HIS A 1 103 ? -8.540 -0.064 -26.647 1.00 79.88 103 HIS A N 1
ATOM 846 C CA . HIS A 1 103 ? -7.881 0.920 -27.502 1.00 79.88 103 HIS A CA 1
ATOM 847 C C . HIS A 1 103 ? -8.675 2.244 -27.500 1.00 79.88 103 HIS A C 1
ATOM 849 O O . HIS A 1 103 ? -9.889 2.204 -27.732 1.00 79.88 103 HIS A O 1
ATOM 855 N N . PRO A 1 104 ? -8.032 3.413 -27.296 1.00 77.81 104 PRO A N 1
ATOM 856 C CA . PRO A 1 104 ? -8.729 4.702 -27.182 1.00 77.81 104 PRO A CA 1
ATOM 857 C C . PRO A 1 104 ? -9.531 5.071 -28.441 1.00 77.81 104 PRO A C 1
ATOM 859 O O . PRO A 1 104 ? -10.538 5.765 -28.349 1.00 77.81 104 PRO A O 1
ATOM 862 N N . ASP A 1 105 ? -9.129 4.534 -29.595 1.00 76.12 105 ASP A N 1
ATOM 863 C CA . ASP A 1 105 ? -9.805 4.694 -30.890 1.00 76.12 105 ASP A CA 1
ATOM 864 C C . ASP A 1 105 ? -11.197 4.028 -30.950 1.00 76.12 105 ASP A C 1
ATOM 866 O O . ASP A 1 105 ? -12.069 4.457 -31.694 1.00 76.12 105 ASP A O 1
ATOM 870 N N . LYS A 1 106 ? -11.439 2.982 -30.146 1.00 70.69 106 LYS A N 1
ATOM 871 C CA . LYS A 1 106 ? -12.696 2.209 -30.187 1.00 70.69 106 LYS A CA 1
ATOM 872 C C . LYS A 1 106 ? -13.732 2.631 -29.147 1.00 70.69 106 LYS A C 1
ATOM 874 O O . LYS A 1 106 ? -14.903 2.308 -29.317 1.00 70.69 106 LYS A O 1
ATOM 879 N N . LEU A 1 107 ? -13.314 3.278 -28.058 1.00 66.12 107 LEU A N 1
ATOM 880 C CA . LEU A 1 107 ? -14.156 3.465 -26.865 1.00 66.12 107 LEU A CA 1
ATOM 881 C C . LEU A 1 107 ? -14.434 4.927 -26.487 1.00 66.12 107 LEU A C 1
ATOM 883 O O . LEU A 1 107 ? -15.163 5.171 -25.530 1.00 66.12 107 LEU A O 1
ATOM 887 N N . GLY A 1 108 ? -13.920 5.898 -27.244 1.00 58.06 108 GLY A N 1
ATOM 888 C CA . GLY A 1 108 ? -14.147 7.316 -26.965 1.00 58.06 108 GLY A CA 1
ATOM 889 C C . GLY A 1 108 ? -13.338 7.835 -25.767 1.00 58.06 108 GLY A C 1
ATOM 890 O O . GLY A 1 108 ? -12.974 7.107 -24.839 1.00 58.06 108 GLY A O 1
ATOM 891 N N . ALA A 1 109 ? -12.995 9.121 -25.825 1.00 56.69 109 ALA A N 1
ATOM 892 C CA . ALA A 1 109 ? -12.077 9.764 -24.894 1.00 56.69 109 ALA A CA 1
ATOM 893 C C . ALA A 1 109 ? -12.736 9.984 -23.521 1.00 56.69 109 ALA A C 1
ATOM 895 O O . ALA A 1 109 ? -13.703 10.729 -23.396 1.00 56.69 109 ALA A O 1
ATOM 896 N N . GLY A 1 110 ? -12.203 9.332 -22.487 1.00 56.19 110 GLY A N 1
ATOM 897 C CA . GLY A 1 110 ? -12.632 9.536 -21.104 1.00 56.19 110 GLY A CA 1
ATOM 898 C C . GLY A 1 110 ? -12.068 8.472 -20.171 1.00 56.19 110 GLY A C 1
ATOM 899 O O . GLY A 1 110 ? -11.081 8.709 -19.495 1.00 56.19 110 GLY A O 1
ATOM 900 N N . SER A 1 111 ? -12.655 7.274 -20.170 1.00 59.94 111 SER A N 1
ATOM 901 C CA . SER A 1 111 ? -12.274 6.188 -19.248 1.00 59.94 111 SER A CA 1
ATOM 902 C C . SER A 1 111 ? -11.269 5.187 -19.828 1.00 59.94 111 SER A C 1
ATOM 904 O O . SER A 1 111 ? -10.509 4.561 -19.092 1.00 59.94 111 SER A O 1
ATOM 906 N N . SER A 1 112 ? -11.237 5.028 -21.154 1.00 63.91 112 SER A N 1
ATOM 907 C CA . SER A 1 112 ? -10.435 3.975 -21.800 1.00 63.91 112 SER A CA 1
ATOM 908 C C . SER A 1 112 ? -8.967 4.356 -21.989 1.00 63.91 112 SER A C 1
ATOM 910 O O . SER A 1 112 ? -8.109 3.478 -22.045 1.00 63.91 112 SER A O 1
ATOM 912 N N . SER A 1 113 ? -8.664 5.657 -22.037 1.00 74.19 113 SER A N 1
ATOM 913 C CA . SER A 1 113 ? -7.294 6.162 -22.195 1.00 74.19 113 SER A CA 1
ATOM 914 C C . SER A 1 113 ? -6.433 5.852 -20.969 1.00 74.19 113 SER A C 1
ATOM 916 O O . SER A 1 113 ? -5.364 5.258 -21.102 1.00 74.19 113 SER A O 1
ATOM 918 N N . ASP A 1 114 ? -6.919 6.176 -19.771 1.00 81.06 114 ASP A N 1
ATOM 919 C CA . ASP A 1 114 ? -6.147 6.011 -18.533 1.00 81.06 114 ASP A CA 1
ATOM 920 C C . ASP A 1 114 ? -5.911 4.533 -18.211 1.00 81.06 114 ASP A C 1
ATOM 922 O O . ASP A 1 114 ? -4.800 4.128 -17.862 1.00 81.06 114 ASP A O 1
ATOM 926 N N . TYR A 1 115 ? -6.932 3.697 -18.423 1.00 83.12 115 TYR A N 1
ATOM 927 C CA . TYR A 1 115 ? -6.807 2.254 -18.241 1.00 83.12 115 TYR A CA 1
ATOM 928 C C . TYR A 1 115 ? -5.831 1.626 -19.246 1.00 83.12 115 TYR A C 1
ATOM 930 O O . TYR A 1 115 ? -5.032 0.763 -18.884 1.00 83.12 115 TYR A O 1
ATOM 938 N N . PHE A 1 116 ? -5.824 2.087 -20.500 1.00 86.19 116 PHE A N 1
ATOM 939 C CA . PHE A 1 116 ? -4.850 1.635 -21.494 1.00 86.19 116 PHE A CA 1
ATOM 940 C C . PHE A 1 116 ? -3.411 2.009 -21.109 1.00 86.19 116 PHE A C 1
ATOM 942 O O . PHE A 1 116 ? -2.507 1.176 -21.219 1.00 86.19 116 PHE A O 1
ATOM 949 N N . VAL A 1 117 ? -3.189 3.237 -20.623 1.00 87.88 117 VAL A N 1
ATOM 950 C CA . VAL A 1 117 ? -1.877 3.681 -20.122 1.00 87.88 117 VAL A CA 1
ATOM 951 C C . VAL A 1 117 ? -1.431 2.814 -18.944 1.00 87.88 117 VAL A C 1
ATOM 953 O O . VAL A 1 117 ? -0.285 2.361 -18.923 1.00 87.88 117 VAL A O 1
ATOM 956 N N . TYR A 1 118 ? -2.343 2.504 -18.022 1.00 88.38 118 TYR A N 1
ATOM 957 C CA . TYR A 1 118 ? -2.077 1.615 -16.894 1.00 88.38 118 TYR A CA 1
ATOM 958 C C . TYR A 1 118 ? -1.698 0.192 -17.342 1.00 88.38 118 TYR A C 1
ATOM 960 O O . TYR A 1 118 ? -0.684 -0.348 -16.899 1.00 88.38 118 TYR A O 1
ATOM 968 N N . LEU A 1 119 ? -2.440 -0.402 -18.286 1.00 89.88 119 LEU A N 1
ATOM 969 C CA . LEU A 1 119 ? -2.120 -1.718 -18.858 1.00 89.88 119 LEU A CA 1
ATOM 970 C C . LEU A 1 119 ? -0.757 -1.737 -19.558 1.00 89.88 119 LEU A C 1
ATOM 972 O O . LEU A 1 119 ? -0.023 -2.725 -19.473 1.00 89.88 119 LEU A O 1
ATOM 976 N N . LYS A 1 120 ? -0.406 -0.647 -20.247 1.00 91.38 120 LYS A N 1
ATOM 977 C CA . LYS A 1 120 ? 0.899 -0.497 -20.892 1.00 91.38 120 LYS A CA 1
ATOM 978 C C . LYS A 1 120 ? 2.017 -0.435 -19.852 1.00 91.38 120 LYS A C 1
ATOM 980 O O . LYS A 1 120 ? 2.992 -1.169 -19.966 1.00 91.38 120 LYS A O 1
ATOM 985 N N . GLN A 1 121 ? 1.841 0.361 -18.798 1.00 91.62 121 GLN A N 1
ATOM 986 C CA . GLN A 1 121 ? 2.796 0.461 -17.693 1.00 91.62 121 GLN A CA 1
ATOM 987 C C . GLN A 1 121 ? 2.985 -0.882 -16.971 1.00 91.62 121 GLN A C 1
ATOM 989 O O . GLN A 1 121 ? 4.116 -1.253 -16.642 1.00 91.62 121 GLN A O 1
ATOM 994 N N . ALA A 1 122 ? 1.901 -1.640 -16.785 1.00 92.12 122 ALA A N 1
ATOM 995 C CA . ALA A 1 122 ? 1.938 -2.994 -16.248 1.00 92.12 122 ALA A CA 1
ATOM 996 C C . ALA A 1 122 ? 2.780 -3.926 -17.131 1.00 92.12 122 ALA A C 1
ATOM 998 O O . ALA A 1 122 ? 3.692 -4.597 -16.643 1.00 92.12 122 ALA A O 1
ATOM 999 N N . GLN A 1 123 ? 2.522 -3.941 -18.443 1.00 93.88 123 GLN A N 1
ATOM 1000 C CA . GLN A 1 123 ? 3.274 -4.773 -19.380 1.00 93.88 123 GLN A CA 1
ATOM 1001 C C . GLN A 1 123 ? 4.752 -4.377 -19.427 1.00 93.88 123 GLN A C 1
ATOM 1003 O O . GLN A 1 123 ? 5.600 -5.263 -19.332 1.00 93.88 123 GLN A O 1
ATOM 1008 N N . ASP A 1 124 ? 5.075 -3.088 -19.519 1.00 92.38 124 ASP A N 1
ATOM 1009 C CA . ASP A 1 124 ? 6.456 -2.590 -19.557 1.00 92.38 124 ASP A CA 1
ATOM 1010 C C . ASP A 1 124 ? 7.238 -2.970 -18.290 1.00 92.38 124 ASP A C 1
ATOM 1012 O O . ASP A 1 124 ? 8.401 -3.372 -18.364 1.00 92.38 124 ASP A O 1
ATOM 1016 N N . THR A 1 125 ? 6.588 -2.908 -17.126 1.00 92.25 125 THR A N 1
ATOM 1017 C CA . THR A 1 125 ? 7.200 -3.256 -15.835 1.00 92.25 125 THR A CA 1
ATOM 1018 C C . THR A 1 125 ? 7.415 -4.761 -15.687 1.00 92.25 125 THR A C 1
ATOM 1020 O O . THR A 1 125 ? 8.467 -5.189 -15.220 1.00 92.25 125 THR A O 1
ATOM 1023 N N . LEU A 1 126 ? 6.436 -5.579 -16.087 1.00 92.12 126 LEU A N 1
ATOM 1024 C CA . LEU A 1 126 ? 6.492 -7.036 -15.930 1.00 92.12 126 LEU A CA 1
ATOM 1025 C C . LEU A 1 126 ? 7.316 -7.744 -17.014 1.00 92.12 126 LEU A C 1
ATOM 1027 O O . LEU A 1 126 ? 7.726 -8.890 -16.826 1.00 92.12 126 LEU A O 1
ATOM 1031 N N . THR A 1 127 ? 7.542 -7.084 -18.149 1.00 92.50 127 THR A N 1
ATOM 1032 C CA . THR A 1 127 ? 8.354 -7.613 -19.253 1.00 92.50 127 THR A CA 1
ATOM 1033 C C . THR A 1 127 ? 9.847 -7.522 -18.945 1.00 92.50 127 THR A C 1
ATOM 1035 O O . THR A 1 127 ? 10.602 -8.429 -19.279 1.00 92.50 127 THR A O 1
ATOM 1038 N N . ASP A 1 128 ? 10.274 -6.441 -18.294 1.00 91.94 128 ASP A N 1
ATOM 1039 C CA . ASP A 1 128 ? 11.670 -6.223 -17.927 1.00 91.94 128 ASP A CA 1
ATOM 1040 C C . ASP A 1 128 ? 12.018 -7.021 -16.652 1.00 91.94 128 ASP A C 1
ATOM 1042 O O . ASP A 1 128 ? 11.414 -6.792 -15.600 1.00 91.94 128 ASP A O 1
ATOM 1046 N N . PRO A 1 129 ? 12.998 -7.945 -16.689 1.00 91.44 129 PRO A N 1
ATOM 1047 C CA . PRO A 1 129 ? 13.343 -8.773 -15.534 1.00 91.44 129 PRO A CA 1
ATOM 1048 C C . PRO A 1 129 ? 13.873 -7.963 -14.342 1.00 91.44 129 PRO A C 1
ATOM 1050 O O . PRO A 1 129 ? 13.750 -8.406 -13.197 1.00 91.44 129 PRO A O 1
ATOM 1053 N N . VAL A 1 130 ? 14.474 -6.794 -14.580 1.00 92.25 130 VAL A N 1
ATOM 1054 C CA . VAL A 1 130 ? 14.983 -5.910 -13.527 1.00 92.25 130 VAL A CA 1
ATOM 1055 C C . VAL A 1 130 ? 13.825 -5.189 -12.844 1.00 92.25 130 VAL A C 1
ATOM 1057 O O . VAL A 1 130 ? 13.722 -5.215 -11.615 1.00 92.25 130 VAL A O 1
ATOM 1060 N N . LYS A 1 131 ? 12.911 -4.610 -13.629 1.00 91.56 131 LYS A N 1
ATOM 1061 C CA . LYS A 1 131 ? 11.728 -3.922 -13.094 1.00 91.56 131 LYS A CA 1
ATOM 1062 C C . LYS A 1 131 ? 10.742 -4.888 -12.458 1.00 91.56 131 LYS A C 1
ATOM 1064 O O . LYS A 1 131 ? 10.216 -4.575 -11.399 1.00 91.56 131 LYS A O 1
ATOM 1069 N N . ARG A 1 132 ? 10.554 -6.086 -13.020 1.00 91.00 132 ARG A N 1
ATOM 1070 C CA . ARG A 1 132 ? 9.727 -7.146 -12.425 1.00 91.00 132 ARG A CA 1
ATOM 1071 C C . ARG A 1 132 ? 10.259 -7.569 -11.060 1.00 91.00 132 ARG A C 1
ATOM 1073 O O . ARG A 1 132 ? 9.479 -7.732 -10.129 1.00 91.00 132 ARG A O 1
ATOM 1080 N N . TYR A 1 133 ? 11.580 -7.704 -10.920 1.00 90.69 133 TYR A N 1
ATOM 1081 C CA . TYR A 1 133 ? 12.201 -7.982 -9.624 1.00 90.69 133 TYR A CA 1
ATOM 1082 C C . TYR A 1 133 ? 11.901 -6.874 -8.608 1.00 90.69 133 TYR A C 1
ATOM 1084 O O . TYR A 1 133 ? 11.471 -7.163 -7.493 1.00 90.69 133 TYR A O 1
ATOM 1092 N N . ALA A 1 134 ? 12.076 -5.612 -9.004 1.00 90.75 134 ALA A N 1
ATOM 1093 C CA . ALA A 1 134 ? 11.799 -4.485 -8.126 1.00 90.75 134 ALA A CA 1
ATOM 1094 C C . ALA A 1 134 ? 10.305 -4.377 -7.772 1.00 90.75 134 ALA A C 1
ATOM 1096 O O . ALA A 1 134 ? 9.945 -4.166 -6.616 1.00 90.75 134 ALA A O 1
ATOM 1097 N N . TYR A 1 135 ? 9.428 -4.597 -8.747 1.00 90.44 135 TYR A N 1
ATOM 1098 C CA . TYR A 1 135 ? 7.983 -4.569 -8.572 1.00 90.44 135 TYR A CA 1
ATOM 1099 C C . TYR A 1 135 ? 7.527 -5.635 -7.575 1.00 90.44 135 TYR A C 1
ATOM 1101 O O . TYR A 1 135 ? 6.756 -5.342 -6.670 1.00 90.44 135 TYR A O 1
ATOM 1109 N N . ASN A 1 136 ? 8.073 -6.848 -7.668 1.00 89.00 136 ASN A N 1
ATOM 1110 C CA . ASN A 1 136 ? 7.756 -7.919 -6.726 1.00 89.00 136 ASN A CA 1
ATOM 1111 C C . ASN A 1 136 ? 8.164 -7.584 -5.279 1.00 89.00 136 ASN A C 1
ATOM 1113 O O . ASN A 1 136 ? 7.583 -8.135 -4.350 1.00 89.00 136 ASN A O 1
ATOM 1117 N N . MET A 1 137 ? 9.152 -6.707 -5.072 1.00 87.56 137 MET A N 1
ATOM 1118 C CA . MET A 1 137 ? 9.650 -6.371 -3.736 1.00 87.56 137 MET A CA 1
ATOM 1119 C C . MET A 1 137 ? 9.009 -5.118 -3.130 1.00 87.56 137 MET A C 1
ATOM 1121 O O . MET A 1 137 ? 8.770 -5.082 -1.925 1.00 87.56 137 MET A O 1
ATOM 1125 N N . TRP A 1 138 ? 8.721 -4.093 -3.938 1.00 88.81 138 TRP A N 1
ATOM 1126 C CA . TRP A 1 138 ? 8.191 -2.811 -3.443 1.00 88.81 138 TRP A CA 1
ATOM 1127 C C . TRP A 1 138 ? 6.858 -2.383 -4.068 1.00 88.81 138 TRP A C 1
ATOM 1129 O O . TRP A 1 138 ? 6.338 -1.318 -3.724 1.00 88.81 138 TRP A O 1
ATOM 1139 N N . GLY A 1 139 ? 6.283 -3.199 -4.953 1.00 88.81 139 GLY A N 1
ATOM 1140 C CA . GLY A 1 139 ? 5.016 -2.937 -5.633 1.00 88.81 139 GLY A CA 1
ATOM 1141 C C . GLY A 1 139 ? 5.101 -1.783 -6.631 1.00 88.81 139 GLY A C 1
ATOM 1142 O O . GLY A 1 139 ? 6.161 -1.469 -7.172 1.00 88.81 139 GLY A O 1
ATOM 1143 N N . SER A 1 140 ? 3.976 -1.100 -6.844 1.00 86.50 140 SER A N 1
ATOM 1144 C CA . SER A 1 140 ? 3.849 0.050 -7.755 1.00 86.50 140 SER A CA 1
ATOM 1145 C C . SER A 1 140 ? 4.715 1.261 -7.378 1.00 86.50 140 SER A C 1
ATOM 1147 O O . SER A 1 140 ? 4.935 2.133 -8.212 1.00 86.50 140 SER A O 1
ATOM 1149 N N . ARG A 1 141 ? 5.291 1.301 -6.169 1.00 87.75 141 ARG A N 1
ATOM 1150 C CA . ARG A 1 141 ? 6.172 2.394 -5.713 1.00 87.75 141 ARG A CA 1
ATOM 1151 C C . ARG A 1 141 ? 7.411 2.573 -6.584 1.00 87.75 141 ARG A C 1
ATOM 1153 O O . ARG A 1 141 ? 7.958 3.668 -6.639 1.00 87.75 141 ARG A O 1
ATOM 1160 N N . ILE A 1 142 ? 7.858 1.515 -7.264 1.00 88.88 142 ILE A N 1
ATOM 1161 C CA . ILE A 1 142 ? 9.048 1.575 -8.123 1.00 88.88 142 ILE A CA 1
ATOM 1162 C C . ILE A 1 142 ? 8.877 2.522 -9.316 1.00 88.88 142 ILE A C 1
ATOM 1164 O O . ILE A 1 142 ? 9.869 2.953 -9.899 1.00 88.88 142 ILE A O 1
ATOM 1168 N N . LEU A 1 143 ? 7.631 2.839 -9.681 1.00 87.62 143 LEU A N 1
ATOM 1169 C CA . LEU A 1 143 ? 7.303 3.711 -10.807 1.00 87.62 143 LEU A CA 1
ATOM 1170 C C . LEU A 1 143 ? 7.725 5.159 -10.517 1.00 87.62 143 LEU A C 1
ATOM 1172 O O . LEU A 1 143 ? 8.113 5.877 -11.436 1.00 87.62 143 LEU A O 1
ATOM 1176 N N . ASP A 1 144 ? 7.754 5.542 -9.237 1.00 88.31 144 ASP A N 1
ATOM 1177 C CA . ASP A 1 144 ? 8.162 6.871 -8.772 1.00 88.31 144 ASP A CA 1
ATOM 1178 C C . ASP A 1 144 ? 9.686 7.010 -8.617 1.00 88.31 144 ASP A C 1
ATOM 1180 O O . ASP A 1 144 ? 10.197 8.093 -8.331 1.00 88.31 144 ASP A O 1
ATOM 1184 N N . TRP A 1 145 ? 10.444 5.913 -8.740 1.00 85.94 145 TRP A N 1
ATOM 1185 C CA . TRP A 1 145 ? 11.883 5.889 -8.433 1.00 85.94 145 TRP A CA 1
ATOM 1186 C C . TRP A 1 145 ? 12.768 6.279 -9.622 1.00 85.94 145 TRP A C 1
ATOM 1188 O O . TRP A 1 145 ? 13.991 6.324 -9.491 1.00 85.94 145 TRP A O 1
ATOM 1198 N N . GLY A 1 146 ? 12.158 6.610 -10.761 1.00 83.31 146 GLY A N 1
ATOM 1199 C CA . GLY A 1 146 ? 12.855 6.996 -11.982 1.00 83.31 146 GLY A CA 1
ATOM 1200 C C . GLY A 1 146 ? 13.411 5.806 -12.769 1.00 83.31 146 GLY A C 1
ATOM 1201 O O . GLY A 1 146 ? 13.103 4.641 -12.506 1.00 83.31 146 GLY A O 1
ATOM 1202 N N . LYS A 1 147 ? 14.215 6.110 -13.795 1.00 83.19 147 LYS A N 1
ATOM 1203 C CA . LYS A 1 147 ? 14.847 5.099 -14.653 1.00 83.19 147 LYS A CA 1
ATOM 1204 C C . LYS A 1 147 ? 16.097 4.558 -13.965 1.00 83.19 147 LYS A C 1
ATOM 1206 O O . LYS A 1 147 ? 17.095 5.263 -13.852 1.00 83.19 147 LYS A O 1
ATOM 1211 N N . ILE A 1 148 ? 16.017 3.318 -13.503 1.00 87.62 148 ILE A N 1
ATOM 1212 C CA . ILE A 1 148 ? 17.137 2.556 -12.960 1.00 87.62 148 ILE A CA 1
ATOM 1213 C C . ILE A 1 148 ? 17.206 1.271 -13.780 1.00 87.62 148 ILE A C 1
ATOM 1215 O O . ILE A 1 148 ? 16.198 0.595 -13.935 1.00 87.62 148 ILE A O 1
ATOM 1219 N N . ASP A 1 149 ? 18.378 0.922 -14.300 1.00 84.56 149 ASP A N 1
ATOM 1220 C CA . ASP A 1 149 ? 18.500 -0.229 -15.211 1.00 84.56 149 ASP A CA 1
ATOM 1221 C C . ASP A 1 149 ? 19.101 -1.470 -14.528 1.00 84.56 149 ASP A C 1
ATOM 1223 O O . ASP A 1 149 ? 19.187 -2.546 -15.113 1.00 84.56 149 ASP A O 1
ATOM 1227 N N . THR A 1 150 ? 19.515 -1.354 -13.261 1.00 91.38 150 THR A N 1
ATOM 1228 C CA . THR A 1 150 ? 20.176 -2.434 -12.513 1.00 91.38 150 THR A CA 1
ATOM 1229 C C . THR A 1 150 ? 19.366 -2.898 -11.305 1.00 91.38 150 THR A C 1
ATOM 1231 O O . THR A 1 150 ? 18.778 -2.100 -10.574 1.00 91.38 150 THR A O 1
ATOM 1234 N N . LYS A 1 151 ? 19.396 -4.214 -11.032 1.00 89.25 151 LYS A N 1
ATOM 1235 C CA . LYS A 1 151 ? 18.729 -4.816 -9.858 1.00 89.25 151 LYS A CA 1
ATOM 1236 C C . LYS A 1 151 ? 19.248 -4.228 -8.546 1.00 89.25 151 LYS A C 1
ATOM 1238 O O . LYS A 1 151 ? 18.461 -3.887 -7.668 1.00 89.25 151 LYS A O 1
ATOM 1243 N N . HIS A 1 152 ? 20.569 -4.075 -8.436 1.00 89.69 152 HIS A N 1
ATOM 1244 C CA . HIS A 1 152 ? 21.209 -3.478 -7.263 1.00 89.69 152 HIS A CA 1
ATOM 1245 C C . HIS A 1 152 ? 20.822 -2.008 -7.077 1.00 89.69 152 HIS A C 1
ATOM 1247 O O . HIS A 1 152 ? 20.610 -1.586 -5.944 1.00 89.69 152 HIS A O 1
ATOM 1253 N N . GLY A 1 153 ? 20.665 -1.251 -8.168 1.00 90.25 153 GLY A N 1
ATOM 1254 C CA . GLY A 1 153 ? 20.189 0.128 -8.111 1.00 90.25 153 GLY A CA 1
ATOM 1255 C C . GLY A 1 153 ? 18.782 0.222 -7.521 1.00 90.25 153 GLY A C 1
ATOM 1256 O O . GLY A 1 153 ? 18.565 0.996 -6.592 1.00 90.25 153 GLY A O 1
ATOM 1257 N N . TYR A 1 154 ? 17.848 -0.617 -7.986 1.00 91.00 154 TYR A N 1
ATOM 1258 C CA .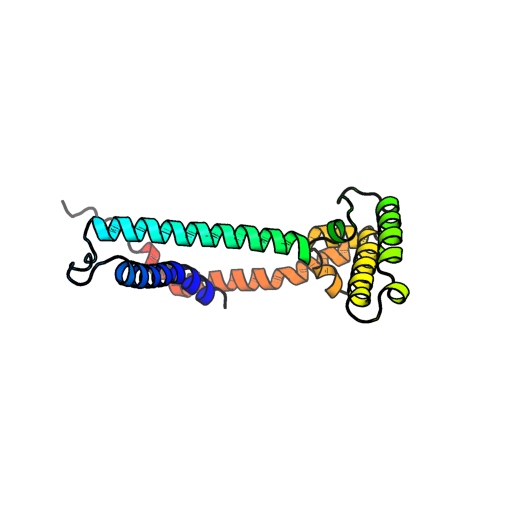 TYR A 1 154 ? 16.494 -0.666 -7.422 1.00 91.00 154 TYR A CA 1
ATOM 1259 C C . TYR A 1 154 ? 16.491 -1.106 -5.955 1.00 91.00 154 TYR A C 1
ATOM 1261 O O . TYR A 1 154 ? 15.765 -0.533 -5.147 1.00 91.00 154 TYR A O 1
ATOM 1269 N N . PHE A 1 155 ? 17.340 -2.073 -5.595 1.00 90.56 155 PHE A N 1
ATOM 1270 C CA . PHE A 1 155 ? 17.528 -2.496 -4.208 1.00 90.56 155 PHE A CA 1
ATOM 1271 C C . PHE A 1 155 ? 17.984 -1.377 -3.293 1.00 90.56 155 PHE A C 1
ATOM 1273 O O . PHE A 1 155 ? 17.344 -1.112 -2.273 1.00 90.56 155 PHE A O 1
ATOM 1280 N N . LEU A 1 156 ? 19.047 -0.684 -3.680 1.00 90.81 156 LEU A N 1
ATOM 1281 C CA . LEU A 1 156 ? 19.570 0.410 -2.886 1.00 90.81 156 LEU A CA 1
ATOM 1282 C C . LEU A 1 156 ? 18.573 1.571 -2.822 1.00 90.81 156 LEU A C 1
ATOM 1284 O O . LEU A 1 156 ? 18.361 2.125 -1.747 1.00 90.81 156 LEU A O 1
ATOM 1288 N N . ALA A 1 157 ? 17.903 1.896 -3.932 1.00 90.25 157 ALA A N 1
ATOM 1289 C CA . ALA A 1 157 ? 16.864 2.922 -3.965 1.00 90.25 157 ALA A CA 1
ATOM 1290 C C . ALA A 1 157 ? 15.717 2.598 -2.997 1.00 90.25 157 ALA A C 1
ATOM 1292 O O . ALA A 1 157 ? 15.315 3.456 -2.208 1.00 90.25 157 ALA A O 1
ATOM 1293 N N . GLY A 1 158 ? 15.238 1.353 -2.993 1.00 88.44 158 GLY A N 1
ATOM 1294 C CA . GLY A 1 158 ? 14.185 0.923 -2.080 1.00 88.44 158 GLY A CA 1
ATOM 1295 C C . GLY A 1 158 ? 14.601 0.962 -0.620 1.00 88.44 158 GLY A C 1
ATOM 1296 O O . GLY A 1 158 ? 13.853 1.456 0.228 1.00 88.44 158 GLY A O 1
ATOM 1297 N N . LEU A 1 159 ? 15.826 0.529 -0.328 1.00 89.94 159 LEU A N 1
ATOM 1298 C CA . LEU A 1 159 ? 16.392 0.598 1.012 1.00 89.94 159 LEU A CA 1
ATOM 1299 C C . LEU A 1 159 ? 16.472 2.055 1.483 1.00 89.94 159 LEU A C 1
ATOM 1301 O O . LEU A 1 159 ? 15.893 2.396 2.514 1.00 89.94 159 LEU A O 1
ATOM 1305 N N . MET A 1 160 ? 17.076 2.937 0.685 1.00 89.75 160 MET A N 1
ATOM 1306 C CA . MET A 1 160 ? 17.227 4.361 1.005 1.00 89.75 160 MET A CA 1
ATOM 1307 C C . MET A 1 160 ? 15.882 5.077 1.181 1.00 89.75 160 MET A C 1
ATOM 1309 O O . MET A 1 160 ? 15.773 5.976 2.011 1.00 89.75 160 MET A O 1
ATOM 1313 N N . LYS A 1 161 ? 14.837 4.668 0.451 1.00 88.19 161 LYS A N 1
ATOM 1314 C CA . LYS A 1 161 ? 13.475 5.199 0.626 1.00 88.19 161 LYS A CA 1
ATOM 1315 C C . LYS A 1 161 ? 12.797 4.698 1.906 1.00 88.19 161 LYS A C 1
ATOM 1317 O O . LYS A 1 161 ? 12.000 5.430 2.483 1.00 88.19 161 LYS A O 1
ATOM 1322 N N . SER A 1 162 ? 13.100 3.481 2.361 1.00 87.25 162 SER A N 1
ATOM 1323 C CA . SER A 1 162 ? 12.504 2.898 3.575 1.00 87.25 162 SER A CA 1
ATOM 1324 C C . SER A 1 162 ? 13.193 3.318 4.883 1.00 87.25 162 SER A C 1
ATOM 1326 O O . SER A 1 162 ? 12.522 3.505 5.899 1.00 87.25 162 SER A O 1
ATOM 1328 N N . VAL A 1 163 ? 14.518 3.509 4.864 1.00 91.06 163 VAL A N 1
ATOM 1329 C CA . VAL A 1 163 ? 15.342 3.767 6.058 1.00 91.06 163 VAL A CA 1
ATOM 1330 C C . VAL A 1 163 ? 14.882 4.980 6.879 1.00 91.06 163 VAL A C 1
ATOM 1332 O O . VAL A 1 163 ? 14.784 4.837 8.099 1.00 91.06 163 VAL A O 1
ATOM 1335 N N . PRO A 1 164 ? 14.532 6.142 6.288 1.00 92.25 164 PRO A N 1
ATOM 1336 C CA . PRO A 1 164 ? 14.106 7.305 7.064 1.00 92.25 164 PRO A CA 1
ATOM 1337 C C . PRO A 1 164 ? 12.904 7.022 7.970 1.00 92.25 164 PRO A C 1
ATOM 1339 O O . PRO A 1 164 ? 12.884 7.467 9.113 1.00 92.25 164 PRO A O 1
ATOM 1342 N N . GLY A 1 165 ? 11.928 6.234 7.503 1.00 86.31 165 GLY A N 1
ATOM 1343 C CA . GLY A 1 165 ? 10.753 5.880 8.303 1.00 86.31 165 GLY A CA 1
ATOM 1344 C C . GLY A 1 165 ? 11.109 5.046 9.537 1.00 86.31 165 GLY A C 1
ATOM 1345 O O . GLY A 1 165 ? 10.595 5.295 10.631 1.00 86.31 165 GLY A O 1
ATOM 1346 N N . TYR A 1 166 ? 12.035 4.098 9.386 1.00 90.00 166 TYR A N 1
ATOM 1347 C CA . TYR A 1 166 ? 12.523 3.284 10.498 1.00 90.00 166 TYR A CA 1
ATOM 1348 C C . TYR A 1 166 ? 13.400 4.078 11.459 1.00 90.00 166 TYR A C 1
ATOM 1350 O O . TYR A 1 166 ? 13.241 3.927 12.664 1.00 90.00 166 TYR A O 1
ATOM 1358 N N . LEU A 1 167 ? 14.266 4.961 10.956 1.00 93.50 167 LEU A N 1
ATOM 1359 C CA . LEU A 1 167 ? 15.075 5.833 11.806 1.00 93.50 167 LEU A CA 1
ATOM 1360 C C . LEU A 1 167 ? 14.197 6.770 12.629 1.00 93.50 167 LEU A C 1
ATOM 1362 O O . LEU A 1 167 ? 14.386 6.866 13.835 1.00 93.50 167 LEU A O 1
ATOM 1366 N N . VAL A 1 168 ? 13.197 7.407 12.015 1.00 92.31 168 VAL A N 1
ATOM 1367 C CA . VAL A 1 168 ? 12.232 8.241 12.743 1.00 92.31 168 VAL A CA 1
ATOM 1368 C C . VAL A 1 168 ? 11.508 7.422 13.808 1.00 92.31 168 VAL A C 1
ATOM 1370 O O . VAL A 1 168 ? 11.374 7.882 14.936 1.00 92.31 168 VAL A O 1
ATOM 1373 N N . SER A 1 169 ? 11.083 6.199 13.485 1.00 88.94 169 SER A N 1
ATOM 1374 C CA . SER A 1 169 ? 10.426 5.313 14.453 1.00 88.94 169 SER A CA 1
ATOM 1375 C C . SER A 1 169 ? 11.361 4.927 15.602 1.00 88.94 169 SER A C 1
ATOM 1377 O O . SER A 1 169 ? 10.964 4.981 16.760 1.00 88.94 169 SER A O 1
ATOM 1379 N N . PHE A 1 170 ? 12.614 4.594 15.301 1.00 93.19 170 PHE A N 1
ATOM 1380 C CA . PHE A 1 170 ? 13.643 4.268 16.283 1.00 93.19 170 PHE A CA 1
ATOM 1381 C C . PHE A 1 170 ? 13.940 5.453 17.210 1.00 93.19 170 PHE A C 1
ATOM 1383 O O . PHE A 1 170 ? 13.902 5.308 18.429 1.00 93.19 170 PHE A O 1
ATOM 1390 N N . TRP A 1 171 ? 14.140 6.648 16.652 1.00 92.88 171 TRP A N 1
ATOM 1391 C CA . TRP A 1 171 ? 14.333 7.875 17.425 1.00 92.88 171 TRP A CA 1
ATOM 1392 C C . TRP A 1 171 ? 13.106 8.237 18.257 1.00 92.88 171 TRP A C 1
ATOM 1394 O O . TRP A 1 171 ? 13.248 8.648 19.404 1.00 92.88 171 TRP A O 1
ATOM 1404 N N . MET A 1 172 ? 11.904 8.034 17.717 1.00 88.75 172 MET A N 1
ATOM 1405 C CA . MET A 1 172 ? 10.663 8.231 18.459 1.00 88.75 172 MET A CA 1
ATOM 1406 C C . MET A 1 172 ? 10.569 7.273 19.650 1.00 88.75 172 MET A C 1
ATOM 1408 O O . MET A 1 172 ? 10.158 7.685 20.730 1.00 88.75 172 MET A O 1
ATOM 1412 N N . LEU A 1 173 ? 10.980 6.013 19.482 1.00 88.25 173 LEU A N 1
ATOM 1413 C CA . LEU A 1 173 ? 11.033 5.040 20.573 1.00 88.25 173 LEU A CA 1
ATOM 1414 C C . LEU A 1 173 ? 12.073 5.422 21.630 1.00 88.25 173 LEU A C 1
ATOM 1416 O O . LEU A 1 173 ? 11.775 5.322 22.816 1.00 88.25 173 LEU A O 1
ATOM 1420 N N . LEU A 1 174 ? 13.254 5.900 21.230 1.00 89.81 174 LEU A N 1
ATOM 1421 C CA . LEU A 1 174 ? 14.263 6.399 22.171 1.00 89.81 174 LEU A CA 1
ATOM 1422 C C . LEU A 1 174 ? 13.766 7.621 22.948 1.00 89.81 174 LEU A C 1
ATOM 1424 O O . LEU A 1 174 ? 13.946 7.685 24.162 1.00 89.81 174 LEU A O 1
ATOM 1428 N N . LEU A 1 175 ? 13.099 8.554 22.268 1.00 89.25 175 LEU A N 1
ATOM 1429 C CA . LEU A 1 175 ? 12.502 9.730 22.892 1.00 89.25 175 LEU A CA 1
ATOM 1430 C C . LEU A 1 175 ? 11.416 9.324 23.891 1.00 89.25 175 LEU A C 1
ATOM 1432 O O . LEU A 1 175 ? 11.465 9.751 25.038 1.00 89.25 175 LEU A O 1
ATOM 1436 N N . LEU A 1 176 ? 10.484 8.453 23.491 1.00 83.75 176 LEU A N 1
ATOM 1437 C CA . LEU A 1 176 ? 9.434 7.941 24.376 1.00 83.75 176 LEU A CA 1
ATOM 1438 C C . LEU A 1 176 ? 10.009 7.182 25.577 1.00 83.75 176 LEU A C 1
ATOM 1440 O O . LEU A 1 176 ? 9.504 7.335 26.688 1.00 83.75 176 LEU A O 1
ATOM 1444 N N . ASN A 1 177 ? 11.068 6.395 25.370 1.00 85.62 177 ASN A N 1
ATOM 1445 C CA . ASN A 1 177 ? 11.762 5.695 26.445 1.00 85.62 177 ASN A CA 1
ATOM 1446 C C . ASN A 1 177 ? 12.350 6.687 27.454 1.00 85.62 177 ASN A C 1
ATOM 1448 O O . ASN A 1 177 ? 12.062 6.603 28.646 1.00 85.62 177 ASN A O 1
ATOM 1452 N N . TYR A 1 178 ? 13.071 7.691 26.957 1.00 85.62 178 TYR A N 1
ATOM 1453 C CA . TYR A 1 178 ? 13.674 8.723 27.789 1.00 85.62 178 TYR A CA 1
ATOM 1454 C C . TYR A 1 178 ? 12.638 9.547 28.569 1.00 85.62 178 TYR A C 1
ATOM 1456 O O . TYR A 1 178 ? 12.831 9.812 29.752 1.00 85.62 178 TYR A O 1
ATOM 1464 N N . THR A 1 179 ? 11.527 9.943 27.938 1.00 82.88 179 THR A N 1
ATOM 1465 C CA . THR A 1 179 ? 10.562 10.868 28.557 1.00 82.88 179 THR A CA 1
ATOM 1466 C C . THR A 1 179 ? 9.464 10.194 29.378 1.00 82.88 179 THR A C 1
ATOM 1468 O O . THR A 1 179 ? 8.883 10.849 30.236 1.00 82.88 179 THR A O 1
ATOM 1471 N N . TRP A 1 180 ? 9.109 8.934 29.095 1.00 62.81 180 TRP A N 1
ATOM 1472 C CA . TRP A 1 180 ? 7.867 8.331 29.611 1.00 62.81 180 TRP A CA 1
ATOM 1473 C C . TRP A 1 180 ? 8.068 7.020 30.387 1.00 62.81 180 TRP A C 1
ATOM 1475 O O . TRP A 1 180 ? 7.243 6.688 31.235 1.00 62.81 180 TRP A O 1
ATOM 1485 N N . TRP A 1 181 ? 9.166 6.284 30.166 1.00 55.12 181 TRP A N 1
ATOM 1486 C CA . TRP A 1 181 ? 9.371 4.957 30.776 1.00 55.12 181 TRP A CA 1
ATOM 1487 C C . TRP A 1 181 ? 10.018 4.971 32.173 1.00 55.12 181 TRP A C 1
ATOM 1489 O O . TRP A 1 181 ? 10.108 3.922 32.809 1.00 55.12 181 TRP A O 1
ATOM 1499 N N . SER A 1 182 ? 10.408 6.144 32.685 1.00 57.12 182 SER A N 1
ATOM 1500 C CA . SER A 1 182 ? 11.011 6.327 34.021 1.00 57.12 182 SER A CA 1
ATOM 1501 C C . SER A 1 182 ? 10.152 5.769 35.172 1.00 57.12 182 SER A C 1
ATOM 1503 O O . SER A 1 182 ? 10.692 5.285 36.166 1.00 57.12 182 SER A O 1
ATOM 1505 N N . ASP A 1 183 ? 8.820 5.788 35.048 1.00 58.59 183 ASP A N 1
ATOM 1506 C CA . ASP A 1 183 ? 7.924 5.465 36.172 1.00 58.59 183 ASP A CA 1
ATOM 1507 C C . ASP A 1 183 ? 7.225 4.105 36.064 1.00 58.59 183 ASP A C 1
ATOM 1509 O O . ASP A 1 183 ? 6.670 3.618 37.048 1.00 58.59 183 ASP A O 1
ATOM 1513 N N . TRP A 1 184 ? 7.290 3.433 34.911 1.00 56.88 184 TRP A N 1
ATOM 1514 C CA . TRP A 1 184 ? 6.564 2.172 34.703 1.00 56.88 184 TRP A CA 1
ATOM 1515 C C . TRP A 1 184 ? 7.182 0.982 35.465 1.00 56.88 184 TRP A C 1
ATOM 1517 O O . TRP A 1 184 ? 6.489 0.013 35.762 1.00 56.88 184 TRP A O 1
ATOM 1527 N N . GLY A 1 185 ? 8.469 1.065 35.835 1.00 56.31 185 GLY A N 1
ATOM 1528 C CA . GLY A 1 185 ? 9.179 0.038 36.612 1.00 56.31 185 GLY A CA 1
ATOM 1529 C C . GLY A 1 185 ? 9.098 0.194 38.138 1.00 56.31 185 GLY A C 1
ATOM 1530 O O . GLY A 1 185 ? 9.470 -0.731 38.857 1.00 56.31 185 GLY A O 1
ATOM 1531 N N . ARG A 1 186 ? 8.604 1.329 38.659 1.00 57.22 186 ARG A N 1
ATOM 1532 C CA . ARG A 1 186 ? 8.600 1.607 40.112 1.00 57.22 186 ARG A CA 1
ATOM 1533 C C . ARG A 1 186 ? 7.491 0.890 40.891 1.00 57.22 186 ARG A C 1
ATOM 1535 O O . ARG A 1 186 ? 7.539 0.866 42.112 1.00 57.22 186 ARG A O 1
ATOM 1542 N N . TYR A 1 187 ? 6.515 0.286 40.213 1.00 57.28 187 TYR A N 1
ATOM 1543 C CA . TYR A 1 187 ? 5.376 -0.383 40.859 1.00 57.28 187 TYR A CA 1
ATOM 1544 C C . TYR A 1 187 ? 5.547 -1.904 41.021 1.00 57.28 187 TYR A C 1
ATOM 1546 O O . TYR A 1 187 ? 4.620 -2.571 41.471 1.00 57.28 187 TYR A O 1
ATOM 1554 N N . VAL A 1 188 ? 6.709 -2.468 40.661 1.00 56.12 188 VAL A N 1
ATOM 1555 C CA . VAL A 1 188 ? 6.970 -3.924 40.723 1.00 56.12 188 VAL A CA 1
ATOM 1556 C C . VAL A 1 188 ? 7.800 -4.330 41.956 1.00 56.12 188 VAL A C 1
ATOM 1558 O O . VAL A 1 188 ? 8.007 -5.517 42.193 1.00 56.12 188 VAL A O 1
ATOM 1561 N N . SER A 1 189 ? 8.227 -3.393 42.812 1.00 58.03 189 SER A N 1
ATOM 1562 C CA . SER A 1 189 ? 8.804 -3.758 44.114 1.00 58.03 189 SER A CA 1
ATOM 1563 C C . SER A 1 189 ? 7.688 -4.125 45.098 1.00 58.03 189 SER A C 1
ATOM 1565 O O . SER A 1 189 ? 7.096 -3.264 45.749 1.00 58.03 189 SER A O 1
ATOM 1567 N N . PHE A 1 190 ? 7.386 -5.418 45.179 1.00 55.25 190 PHE A N 1
ATOM 1568 C CA . PHE A 1 190 ? 6.558 -6.012 46.223 1.00 55.25 190 PHE A CA 1
ATOM 1569 C C . PHE A 1 190 ? 7.288 -5.844 47.566 1.00 55.25 190 PHE A C 1
ATOM 1571 O O . PHE A 1 190 ? 8.348 -6.433 47.757 1.00 55.25 190 PHE A O 1
ATOM 1578 N N . ASN A 1 191 ? 6.774 -4.992 48.459 1.00 58.16 191 ASN A N 1
ATOM 1579 C CA . ASN A 1 191 ? 7.313 -4.808 49.808 1.00 58.16 191 ASN A CA 1
ATOM 1580 C C . ASN A 1 191 ? 6.860 -6.001 50.677 1.00 58.16 191 ASN A C 1
ATOM 1582 O O . ASN A 1 191 ? 5.652 -6.145 50.868 1.00 58.16 191 ASN A O 1
ATOM 1586 N N . PRO A 1 192 ? 7.758 -6.875 51.167 1.00 60.03 192 PRO A N 1
ATOM 1587 C CA . PRO A 1 192 ? 7.361 -8.098 51.867 1.00 60.03 192 PRO A CA 1
ATOM 1588 C C . PRO A 1 192 ? 6.926 -7.891 53.333 1.00 60.03 192 PRO A C 1
ATOM 1590 O O . PRO A 1 192 ? 6.514 -8.856 53.967 1.00 60.03 192 PRO A O 1
ATOM 1593 N N . ASP A 1 193 ? 6.939 -6.665 53.866 1.00 59.41 193 ASP A N 1
ATOM 1594 C CA . ASP A 1 193 ? 6.812 -6.422 55.316 1.00 59.41 193 ASP A CA 1
ATOM 1595 C C . ASP A 1 193 ? 5.389 -6.076 55.806 1.00 59.41 193 ASP A C 1
ATOM 1597 O O . ASP A 1 193 ? 5.219 -5.411 56.826 1.00 59.41 193 ASP A O 1
ATOM 1601 N N . THR A 1 194 ? 4.338 -6.502 55.101 1.00 59.88 194 THR A N 1
ATOM 1602 C CA . THR A 1 194 ? 2.948 -6.332 55.570 1.00 59.88 194 THR A CA 1
ATOM 1603 C C . THR A 1 194 ? 2.175 -7.647 55.581 1.00 59.88 194 THR A C 1
ATOM 1605 O O . THR A 1 194 ? 1.267 -7.811 54.767 1.00 59.88 194 THR A O 1
ATOM 1608 N N . VAL A 1 195 ? 2.520 -8.559 56.497 1.00 49.78 195 VAL A N 1
ATOM 1609 C CA . VAL A 1 195 ? 1.596 -9.527 57.131 1.00 49.78 195 VAL A CA 1
ATOM 1610 C C . VAL A 1 195 ? 2.086 -9.814 58.545 1.00 49.78 195 VAL A C 1
ATOM 1612 O O . VAL A 1 195 ? 3.289 -10.119 58.686 1.00 49.78 195 VAL A O 1
#

Foldseek 3Di:
DVVVVVVCVVCVLVVVLVVVLVVCCVPPPDPPDDDDDPPDPVVVVSSVVSSVVVVVVVVVVVVVVVVVCCQPPFDLCNLLVHDLPDDLVSLVVSLVVVCVVLPCVPPDPDPSVVSNVSNVVSSVQCNQPLSSLLCVVPNPVLVVQPDDNHNVVSVVSVCVVCVVVVVVVVVVVVVCCVPPVPCVPVPPPDDPPDD

InterPro domains:
  IPR001623 DnaJ domain [PF00226] (75-136)
  IPR001623 DnaJ domain [PR00625] (77-95)
  IPR001623 DnaJ domain [PR00625] (95-110)
  IPR001623 DnaJ domain [PR00625] (111-131)
  IPR001623 DnaJ domain [PR00625] (131-150)
  IPR001623 DnaJ domain [PS50076] (75-139)
  IPR001623 DnaJ domain [SM00271] (74-131)
  IPR001623 DnaJ domain [cd06257] (75-128)
  IPR036869 Chaperone J-domain superfamily [G3DSA:1.10.287.110] (65-152)
  IPR036869 Chaperone J-domain superfamily [SSF46565] (62-141)
  IPR051948 Hsp70 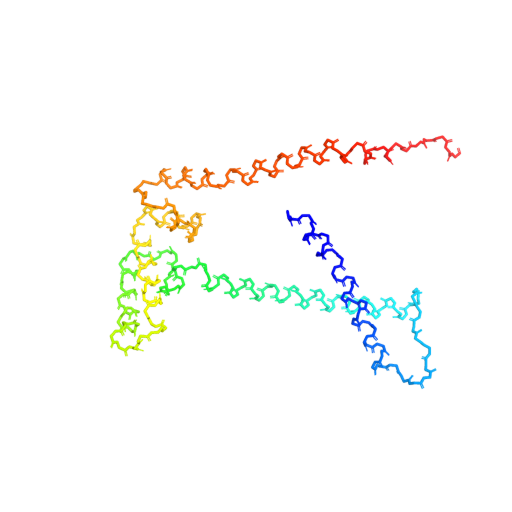co-chaperone J-domain-containing protein [PTHR44360] (52-145)

pLDDT: mean 80.53, std 12.0, range [47.66, 93.88]

Secondary structure (DSSP, 8-state):
-HHHHHHHHHHHHHHHHHHHHHHHHHHHS-TTSPPPPTTSHHHHHHHHHHHHHHHHHHHHHHHHHHHHHHHHHS-HHHHTT--TT--HHHHHHHHHHHHHHS-HHHH-TTTHHHHHHHHHHHHHHHHSHHHHHHHHHHGGGGGGG----SHHHHHHHHHHHHHHHHHHHHHHHHHHHHHHTTTTTTT--------

Sequence (195 aa):
MAILSLIGWYTLPKYATNLVLYVYYGLTIRAGDPKPQPGTPRYNRDRRRIFVAIVTTYLLYNLFEVYQKIQTEGDFYQALGVSPLSDERAIKTRFRRLAAQHHPDKLGAGSSSDYFVYLKQAQDTLTDPVKRYAYNMWGSRILDWGKIDTKHGYFLAGLMKSVPGYLVSFWMLLLLNYTWWSDWGRYVSFNPDTV

Organism: Aspergillus calidoustus (NCBI:txid454130)